Protein AF-A0A2U3LBV8-F1 (afdb_monomer)

pLDDT: mean 84.65, std 18.52, range [32.25, 98.69]

Foldseek 3Di:
DDDPFAADPPPSPDTWDWDFAWDWDDDPRDIDTDGGIWTADPPPGDIDHDPVCVQVVLLVNLQVVCVVVVFQRLVRLVVLCVVVVHDLCRVCVVLVHDSVVNVVRNSRDDDDPVSRLSSCCSRPPVSVLVVLVVVCVVVVHDDDDVPVVVVVVCVVVVPDDPDPCPDPVVVVVVVVVVVCVVPVPDDDD

Mean predicted aligned error: 12.52 Å

Structure (mmCIF, N/CA/C/O backbone):
data_AF-A0A2U3LBV8-F1
#
_entry.id   AF-A0A2U3LBV8-F1
#
loop_
_atom_site.group_PDB
_atom_site.id
_atom_site.type_symbol
_atom_site.label_atom_id
_atom_site.label_alt_id
_atom_site.label_comp_id
_atom_site.label_asym_id
_atom_site.label_entity_id
_atom_site.label_seq_id
_atom_site.pdbx_PDB_ins_code
_atom_site.Cartn_x
_atom_site.Cartn_y
_atom_site.Cartn_z
_atom_site.occupancy
_atom_site.B_iso_or_equiv
_atom_site.auth_seq_id
_atom_site.auth_comp_id
_atom_site.auth_asym_id
_atom_site.auth_atom_id
_atom_site.pdbx_PDB_model_num
ATOM 1 N N . MET A 1 1 ? 33.023 7.126 -15.181 1.00 41.81 1 MET A N 1
ATOM 2 C CA . MET A 1 1 ? 32.189 5.905 -15.086 1.00 41.81 1 MET A CA 1
ATOM 3 C C . MET A 1 1 ? 31.899 5.409 -16.496 1.00 41.81 1 MET A C 1
ATOM 5 O O . MET A 1 1 ? 31.329 6.163 -17.275 1.00 41.81 1 MET A O 1
ATOM 9 N N . LYS A 1 2 ? 32.360 4.210 -16.877 1.00 44.62 2 LYS A N 1
ATOM 10 C CA . LYS A 1 2 ? 32.073 3.648 -18.209 1.00 44.62 2 LYS A CA 1
ATOM 11 C C . LYS A 1 2 ? 30.602 3.226 -18.244 1.00 44.62 2 LYS A C 1
ATOM 13 O O . LYS A 1 2 ? 30.191 2.396 -17.441 1.00 44.62 2 LYS A O 1
ATOM 18 N N . LYS A 1 3 ? 29.810 3.824 -19.139 1.00 57.19 3 LYS A N 1
ATOM 19 C CA . LYS A 1 3 ? 28.439 3.385 -19.431 1.00 57.19 3 LYS A CA 1
ATOM 20 C C . LYS A 1 3 ? 28.550 1.951 -19.956 1.00 57.19 3 LYS A C 1
ATOM 22 O O . LYS A 1 3 ? 29.108 1.761 -21.033 1.00 57.19 3 LYS A O 1
ATOM 27 N N . ASN A 1 4 ? 28.114 0.952 -19.189 1.00 64.06 4 ASN A N 1
ATOM 28 C CA . ASN A 1 4 ? 28.066 -0.422 -19.682 1.00 64.06 4 ASN A CA 1
ATOM 29 C C . ASN A 1 4 ? 26.998 -0.476 -20.769 1.00 64.06 4 ASN A C 1
ATOM 31 O O . ASN A 1 4 ? 25.806 -0.327 -20.508 1.00 64.06 4 ASN A O 1
ATOM 35 N N . VAL A 1 5 ? 27.451 -0.594 -22.010 1.00 74.75 5 VAL A N 1
ATOM 36 C CA . VAL A 1 5 ? 26.578 -0.623 -23.172 1.00 74.75 5 VAL A CA 1
ATOM 37 C C . VAL A 1 5 ? 26.165 -2.077 -23.398 1.00 74.75 5 VAL A C 1
ATOM 39 O O . VAL A 1 5 ? 26.962 -2.884 -23.866 1.00 74.75 5 VAL A O 1
ATOM 42 N N . LEU A 1 6 ? 24.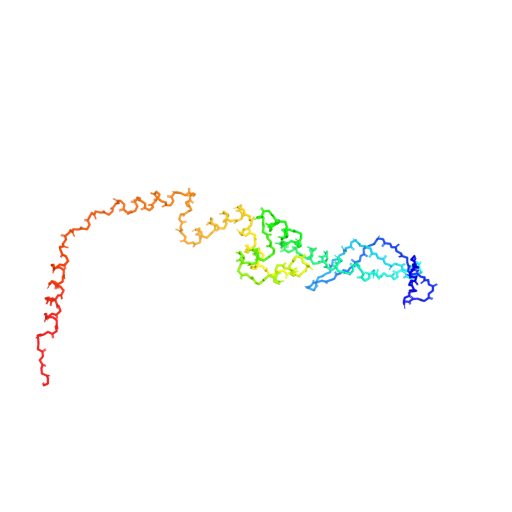933 -2.417 -23.012 1.00 85.38 6 LEU A N 1
ATOM 43 C CA . LEU A 1 6 ? 24.391 -3.772 -23.136 1.00 85.38 6 LEU A CA 1
ATOM 44 C C . LEU A 1 6 ? 23.942 -4.044 -24.574 1.00 85.38 6 LEU A C 1
A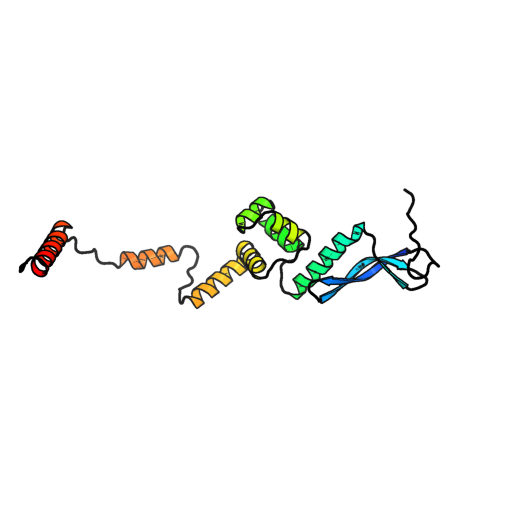TOM 46 O O . LEU A 1 6 ? 23.141 -3.296 -25.141 1.00 85.38 6 LEU A O 1
ATOM 50 N N . LYS A 1 7 ? 24.442 -5.132 -25.155 1.00 92.62 7 LYS A N 1
ATOM 51 C CA . LYS A 1 7 ? 24.009 -5.627 -26.463 1.00 92.62 7 LYS A CA 1
ATOM 52 C C . LYS A 1 7 ? 22.626 -6.278 -26.345 1.00 92.62 7 LYS A C 1
ATOM 54 O O . LYS A 1 7 ? 22.308 -6.861 -25.312 1.00 92.62 7 LYS A O 1
ATOM 59 N N . CYS A 1 8 ? 21.783 -6.147 -27.368 1.00 93.75 8 CYS A N 1
ATOM 60 C CA . CYS A 1 8 ? 20.446 -6.739 -27.347 1.00 93.75 8 CYS A CA 1
ATOM 61 C C . CYS A 1 8 ? 20.514 -8.277 -27.424 1.00 93.75 8 CYS A C 1
ATOM 63 O O . CYS A 1 8 ? 21.020 -8.770 -28.432 1.00 93.75 8 CYS A O 1
ATOM 65 N N . PRO A 1 9 ? 19.951 -9.012 -26.443 1.00 92.94 9 PRO A N 1
ATOM 66 C CA . PRO A 1 9 ? 20.018 -10.476 -26.405 1.00 92.94 9 PRO A CA 1
ATOM 67 C C . PRO A 1 9 ? 19.132 -11.166 -27.455 1.00 92.94 9 PRO A C 1
ATOM 69 O O . PRO A 1 9 ? 19.370 -12.319 -27.776 1.00 92.94 9 PRO A O 1
ATOM 72 N N . GLU A 1 10 ? 18.128 -10.473 -28.004 1.00 94.19 10 GLU A N 1
ATOM 73 C CA . GLU A 1 10 ? 17.195 -11.052 -28.987 1.00 94.19 10 GLU A CA 1
ATOM 74 C C . GLU A 1 10 ? 17.709 -10.995 -30.429 1.00 94.19 10 GLU A C 1
ATOM 76 O O . GLU A 1 10 ? 17.374 -11.839 -31.251 1.00 94.19 10 GLU A O 1
ATOM 81 N N . CYS A 1 11 ? 18.470 -9.953 -30.786 1.00 93.81 11 CYS A N 1
ATOM 82 C CA . CYS A 1 11 ? 18.871 -9.746 -32.182 1.00 93.81 11 CYS A CA 1
ATOM 83 C C . CYS A 1 11 ? 20.369 -9.590 -32.402 1.00 93.81 11 CYS A C 1
ATOM 85 O O . CYS A 1 11 ? 20.788 -9.617 -33.554 1.00 93.81 11 CYS A O 1
ATOM 87 N N . ASP A 1 12 ? 21.165 -9.339 -31.361 1.00 92.06 12 ASP A N 1
ATOM 88 C CA . ASP A 1 12 ? 22.615 -9.139 -31.458 1.00 92.06 12 ASP A CA 1
ATOM 89 C C . ASP A 1 12 ? 23.090 -8.056 -32.455 1.00 92.06 12 ASP A C 1
ATOM 91 O O . ASP A 1 12 ? 24.279 -7.968 -32.774 1.00 92.06 12 ASP A O 1
ATOM 95 N N . ARG A 1 13 ? 22.202 -7.174 -32.935 1.00 90.75 13 ARG A N 1
ATOM 96 C CA . ARG A 1 13 ? 22.530 -6.154 -33.957 1.00 90.75 13 ARG A CA 1
ATOM 97 C C . ARG A 1 13 ? 22.813 -4.766 -33.398 1.00 90.75 13 ARG A C 1
ATOM 99 O O . ARG A 1 13 ? 23.526 -3.974 -34.019 1.00 90.75 13 ARG A O 1
ATOM 106 N N . ARG A 1 14 ? 22.196 -4.421 -32.268 1.00 92.31 14 ARG A N 1
ATOM 107 C CA . ARG A 1 14 ? 22.260 -3.084 -31.664 1.00 92.31 14 ARG A CA 1
ATOM 108 C C . ARG A 1 14 ? 22.368 -3.181 -30.152 1.00 92.31 14 ARG A C 1
ATOM 110 O O . ARG A 1 14 ? 21.946 -4.162 -29.543 1.00 92.31 14 ARG A O 1
ATOM 117 N N . ASN A 1 15 ? 22.893 -2.115 -29.569 1.00 93.50 15 ASN A N 1
ATOM 118 C CA . ASN A 1 15 ? 22.896 -1.926 -28.131 1.00 93.50 15 ASN A CA 1
ATOM 119 C C . ASN A 1 15 ? 21.546 -1.384 -27.665 1.00 93.50 15 ASN A C 1
ATOM 121 O O . ASN A 1 15 ? 20.891 -0.628 -28.389 1.00 93.50 15 ASN A O 1
ATOM 125 N N . LEU A 1 16 ? 21.142 -1.783 -26.464 1.00 93.62 16 LEU A N 1
ATOM 126 C CA . LEU A 1 16 ? 19.933 -1.285 -25.829 1.00 93.62 16 LEU A CA 1
ATOM 127 C C . LEU A 1 16 ? 20.094 0.196 -25.475 1.00 93.62 16 LEU A C 1
ATOM 129 O O . LEU A 1 16 ? 21.163 0.636 -25.047 1.00 93.62 16 LEU A O 1
ATOM 133 N N . GLN A 1 17 ? 19.020 0.959 -25.651 1.00 93.69 17 GLN A N 1
ATOM 134 C CA . GLN A 1 17 ? 18.968 2.380 -25.331 1.00 93.69 17 GLN A CA 1
ATOM 135 C C . GLN A 1 17 ? 18.025 2.610 -24.155 1.00 93.69 17 GLN A C 1
ATOM 137 O O . GLN A 1 17 ? 16.950 2.015 -24.091 1.00 93.69 17 GLN A O 1
ATOM 142 N N . ALA A 1 18 ? 18.433 3.475 -23.227 1.00 93.31 18 ALA A N 1
ATOM 143 C CA . ALA A 1 18 ? 17.570 3.897 -22.134 1.00 93.31 18 ALA A CA 1
ATOM 144 C C . ALA A 1 18 ? 16.354 4.648 -22.694 1.00 93.31 18 ALA A C 1
ATOM 146 O O . ALA A 1 18 ? 16.498 5.539 -23.531 1.00 93.31 18 ALA A O 1
ATOM 147 N N . SER A 1 19 ? 15.167 4.278 -22.233 1.00 92.88 19 SER A N 1
ATOM 148 C CA . SER A 1 19 ? 13.898 4.886 -22.618 1.00 92.88 19 SER A CA 1
ATOM 149 C C . SER A 1 19 ? 12.909 4.767 -21.462 1.00 92.88 19 SER A C 1
ATOM 151 O O . SER A 1 19 ? 13.036 3.868 -20.640 1.00 92.88 19 SER A O 1
ATOM 153 N N . VAL A 1 20 ? 11.909 5.643 -21.403 1.00 93.38 20 VAL A N 1
ATOM 154 C CA . VAL A 1 20 ? 10.771 5.492 -20.487 1.00 93.38 20 VAL A CA 1
ATOM 155 C C . VAL A 1 20 ? 9.599 4.969 -21.304 1.00 93.38 20 VAL A C 1
ATOM 157 O O . VAL A 1 20 ? 9.087 5.671 -22.176 1.00 93.38 20 VAL A O 1
ATOM 160 N N . THR A 1 21 ? 9.168 3.741 -21.036 1.00 93.94 21 THR A N 1
ATOM 161 C CA . THR A 1 21 ? 8.088 3.086 -21.786 1.00 93.94 21 THR A CA 1
ATOM 162 C C . THR A 1 21 ? 7.199 2.273 -20.854 1.00 93.94 21 THR A C 1
ATOM 164 O O . THR A 1 21 ? 7.483 2.126 -19.665 1.00 93.94 21 THR A O 1
ATOM 167 N N . GLU A 1 22 ? 6.096 1.772 -21.393 1.00 94.62 22 GLU A N 1
ATOM 168 C CA . GLU A 1 22 ? 5.249 0.813 -20.700 1.00 94.62 22 GLU A CA 1
ATOM 169 C C . GLU A 1 22 ? 5.912 -0.562 -20.671 1.00 94.62 22 GLU A C 1
ATOM 171 O O . GLU A 1 22 ? 6.280 -1.121 -21.715 1.00 94.62 22 GLU A O 1
ATOM 176 N N . LEU A 1 23 ? 6.054 -1.082 -19.455 1.00 94.56 23 LEU A N 1
ATOM 177 C CA . LEU A 1 23 ? 6.463 -2.443 -19.161 1.00 94.56 23 LEU A CA 1
ATOM 178 C C . LEU A 1 23 ? 5.322 -3.144 -18.427 1.00 94.56 23 LEU A C 1
ATOM 180 O O . LEU A 1 23 ? 4.708 -2.580 -17.520 1.00 94.56 23 LEU A O 1
ATOM 184 N N . THR A 1 24 ? 5.055 -4.385 -18.813 1.00 95.56 24 THR A N 1
ATOM 185 C CA . THR A 1 24 ? 4.026 -5.204 -18.177 1.00 95.56 24 THR A CA 1
ATOM 186 C C . THR A 1 24 ? 4.650 -6.026 -17.061 1.00 95.56 24 THR A C 1
ATOM 188 O O . THR A 1 24 ? 5.549 -6.828 -17.304 1.00 95.56 24 THR A O 1
ATOM 191 N N . GLY A 1 25 ? 4.177 -5.823 -15.836 1.00 95.12 25 GLY A N 1
ATOM 192 C CA . GLY A 1 25 ? 4.489 -6.680 -14.697 1.00 95.12 25 GLY A CA 1
ATOM 193 C C . GLY A 1 25 ? 3.265 -7.492 -14.307 1.00 95.12 25 GLY A C 1
ATOM 194 O O . GLY A 1 25 ? 2.143 -7.079 -14.587 1.00 95.12 25 GLY A O 1
ATOM 195 N N . SER A 1 26 ? 3.470 -8.638 -13.662 1.00 95.88 26 SER A N 1
ATOM 196 C CA . SER A 1 26 ? 2.367 -9.441 -13.138 1.00 95.88 26 SER A CA 1
ATOM 197 C C . SER A 1 26 ? 2.551 -9.764 -11.663 1.00 95.88 26 SER A C 1
ATOM 199 O O . SER A 1 26 ? 3.669 -9.910 -11.170 1.00 95.88 26 SER A O 1
ATOM 201 N N . THR A 1 27 ? 1.437 -9.843 -10.945 1.00 96.19 27 THR A N 1
ATOM 202 C CA . THR A 1 27 ? 1.371 -10.261 -9.545 1.00 96.19 27 THR A CA 1
ATOM 203 C C . THR A 1 27 ? 0.018 -10.912 -9.299 1.00 96.19 27 THR A C 1
ATOM 205 O O . THR A 1 27 ? -0.980 -10.489 -9.874 1.00 96.19 27 THR A O 1
ATOM 208 N N . HIS A 1 28 ? -0.022 -11.971 -8.487 1.00 95.12 28 HIS A N 1
ATOM 209 C CA . HIS A 1 28 ? -1.265 -12.680 -8.145 1.00 95.12 28 HIS A CA 1
ATOM 210 C C . HIS A 1 28 ? -2.114 -13.107 -9.366 1.00 95.12 28 HIS A C 1
ATOM 212 O O . HIS A 1 28 ? -3.336 -13.146 -9.299 1.00 95.12 28 HIS A O 1
ATOM 218 N N . GLY A 1 29 ? -1.465 -13.446 -10.488 1.00 96.19 29 GLY A N 1
ATOM 219 C CA . GLY A 1 29 ? -2.139 -13.880 -11.720 1.00 96.19 29 GLY A CA 1
ATOM 220 C C . GLY A 1 29 ? -2.695 -12.747 -12.591 1.00 96.19 29 GLY A C 1
ATOM 221 O O . GLY A 1 29 ? -3.287 -13.023 -13.630 1.00 96.19 29 GLY A O 1
ATOM 222 N N . GLU A 1 30 ? -2.479 -11.488 -12.212 1.00 97.19 30 GLU A N 1
ATOM 223 C CA . GLU A 1 30 ? -2.945 -10.315 -12.949 1.00 97.19 30 GLU A CA 1
ATOM 224 C C . GLU A 1 30 ? -1.777 -9.493 -13.493 1.00 97.19 30 GLU A C 1
ATOM 226 O O . GLU A 1 30 ? -0.724 -9.398 -12.859 1.00 97.19 30 GLU A O 1
ATOM 231 N N . SER A 1 31 ? -1.973 -8.880 -14.661 1.00 97.38 31 SER A N 1
ATOM 232 C CA . SER A 1 31 ? -0.963 -8.077 -15.356 1.00 97.38 31 SER A CA 1
ATOM 233 C C . SER A 1 31 ? -1.304 -6.591 -15.315 1.00 97.38 31 SER A C 1
ATOM 235 O O . SER A 1 31 ? -2.443 -6.202 -15.565 1.00 97.38 31 SER A O 1
ATOM 237 N N . PHE A 1 32 ? -0.294 -5.759 -15.072 1.00 97.44 32 PHE A N 1
ATOM 238 C CA . PHE A 1 32 ? -0.403 -4.306 -14.968 1.00 97.44 32 PHE A CA 1
ATOM 239 C C . PHE A 1 32 ? 0.629 -3.637 -15.879 1.00 97.44 32 PHE A C 1
ATOM 241 O O . PHE A 1 32 ? 1.804 -4.015 -15.879 1.00 97.44 32 PHE A O 1
ATOM 248 N N . SER A 1 33 ? 0.193 -2.642 -16.660 1.00 96.38 33 SER A N 1
ATOM 249 C CA . SER A 1 33 ? 1.085 -1.829 -17.495 1.00 96.38 33 SER A CA 1
ATOM 250 C C . SER A 1 33 ? 1.592 -0.636 -16.691 1.00 96.38 33 SER A C 1
ATOM 252 O O . SER A 1 33 ? 0.811 0.228 -16.297 1.00 96.38 33 SER A O 1
ATOM 254 N N . ILE A 1 34 ? 2.898 -0.595 -16.426 1.00 96.38 34 ILE A N 1
ATOM 255 C CA . ILE A 1 34 ? 3.532 0.455 -15.631 1.00 96.38 34 ILE A CA 1
ATOM 256 C C . ILE A 1 34 ? 4.550 1.188 -16.497 1.00 96.38 34 ILE A C 1
ATOM 258 O O . ILE A 1 34 ? 5.481 0.598 -17.051 1.00 96.38 34 ILE A O 1
ATOM 262 N N . ARG A 1 35 ? 4.405 2.512 -16.576 1.00 95.19 35 ARG A N 1
ATOM 263 C CA . ARG A 1 35 ? 5.394 3.382 -17.213 1.00 95.19 35 ARG A CA 1
ATOM 264 C C . ARG A 1 35 ? 6.643 3.474 -16.335 1.00 95.19 35 ARG A C 1
ATOM 266 O O . ARG A 1 35 ? 6.577 4.024 -15.231 1.00 95.19 35 ARG A O 1
ATOM 273 N N . SER A 1 36 ? 7.765 2.945 -16.816 1.00 94.12 36 SER A N 1
ATOM 274 C CA . SER A 1 36 ? 9.016 2.845 -16.058 1.00 94.12 36 SER A CA 1
ATOM 275 C C . SER A 1 36 ? 10.252 3.004 -16.948 1.00 94.12 36 SER A C 1
ATOM 277 O O . SER A 1 36 ? 10.159 3.002 -18.180 1.00 94.12 36 SER A O 1
ATOM 279 N N . ASP A 1 37 ? 11.406 3.161 -16.302 1.00 92.75 37 ASP A N 1
ATOM 280 C CA . ASP A 1 37 ? 12.714 3.147 -16.945 1.00 92.75 37 ASP A CA 1
ATOM 281 C C . ASP A 1 37 ? 12.964 1.766 -17.563 1.00 92.75 37 ASP A C 1
ATOM 283 O O . ASP A 1 37 ? 12.944 0.735 -16.889 1.00 92.75 37 ASP A O 1
ATOM 287 N N . ALA A 1 38 ? 13.236 1.759 -18.859 1.00 93.56 38 ALA A N 1
ATOM 288 C CA . ALA A 1 38 ? 13.442 0.571 -19.659 1.00 93.56 38 ALA A CA 1
ATOM 289 C C . ALA A 1 38 ? 14.693 0.696 -20.532 1.00 93.56 38 ALA A C 1
ATOM 291 O O . ALA A 1 38 ? 15.238 1.772 -20.787 1.00 93.56 38 ALA A O 1
ATOM 292 N N . LEU A 1 39 ? 15.126 -0.450 -21.029 1.00 93.94 39 LEU A N 1
ATOM 293 C CA . LEU A 1 39 ? 16.153 -0.617 -22.035 1.00 93.94 39 LEU A CA 1
ATOM 294 C C . LEU A 1 39 ? 15.481 -1.193 -23.279 1.00 93.94 39 LEU A C 1
ATOM 296 O O . LEU A 1 39 ? 14.970 -2.312 -23.251 1.00 93.94 39 LEU A O 1
ATOM 300 N N . VAL A 1 40 ? 15.467 -0.418 -24.361 1.00 94.88 40 VAL A N 1
ATOM 301 C CA . VAL A 1 40 ? 14.756 -0.762 -25.596 1.00 94.88 40 VAL A CA 1
ATOM 302 C C . VAL A 1 40 ? 15.750 -0.942 -26.735 1.00 94.88 40 VAL A C 1
ATOM 304 O O . VAL A 1 40 ? 16.645 -0.118 -26.938 1.00 94.88 40 VAL A O 1
ATOM 307 N N . CYS A 1 41 ? 15.615 -2.031 -27.490 1.00 95.00 41 CYS A N 1
ATOM 308 C CA . CYS A 1 41 ? 16.391 -2.236 -28.704 1.00 95.00 41 CYS A CA 1
ATOM 309 C C . CYS A 1 41 ? 15.791 -1.420 -29.862 1.00 95.00 41 CYS A C 1
ATOM 311 O O . CYS A 1 41 ? 14.656 -1.695 -30.256 1.00 95.00 41 CYS A O 1
ATOM 313 N N . PRO A 1 42 ? 16.548 -0.506 -30.497 1.00 94.56 42 PRO A N 1
ATOM 314 C CA . PRO A 1 42 ? 16.046 0.268 -31.635 1.00 94.56 42 PRO A CA 1
ATOM 315 C C . PRO A 1 42 ? 15.891 -0.557 -32.926 1.00 94.56 42 PRO A C 1
ATOM 317 O O . PRO A 1 42 ? 15.366 -0.045 -33.905 1.00 94.56 42 PRO A O 1
ATOM 320 N N . ASN A 1 43 ? 16.379 -1.806 -32.965 1.00 94.69 43 ASN A N 1
ATOM 321 C CA . ASN A 1 43 ? 16.306 -2.667 -34.151 1.00 94.69 43 ASN A CA 1
ATOM 322 C C . ASN A 1 43 ? 15.124 -3.648 -34.117 1.00 94.69 43 ASN A C 1
ATOM 324 O O . ASN A 1 43 ? 14.406 -3.748 -35.101 1.00 94.69 43 ASN A O 1
ATOM 328 N N . CYS A 1 44 ? 14.938 -4.396 -33.024 1.00 94.25 44 CYS A N 1
ATOM 329 C CA . CYS A 1 44 ? 13.878 -5.412 -32.927 1.00 94.25 44 CYS A CA 1
ATOM 330 C C . CYS A 1 44 ? 12.749 -5.054 -31.950 1.00 94.25 44 CYS A C 1
ATOM 332 O O . CYS A 1 44 ? 11.796 -5.812 -31.832 1.00 94.25 44 CYS A O 1
ATOM 334 N N . GLY A 1 45 ? 12.853 -3.937 -31.220 1.00 92.00 45 GLY A N 1
ATOM 335 C CA . GLY A 1 45 ? 11.827 -3.514 -30.264 1.00 92.00 45 GLY A CA 1
ATOM 336 C C . GLY A 1 45 ? 11.822 -4.267 -28.931 1.00 92.00 45 GLY A C 1
ATOM 337 O O . GLY A 1 45 ? 10.964 -3.981 -28.101 1.00 92.00 45 GLY A O 1
ATOM 338 N N . PHE A 1 46 ? 12.773 -5.181 -28.692 1.00 93.38 46 PHE A N 1
ATOM 339 C CA . PHE A 1 46 ? 12.928 -5.849 -27.395 1.00 93.38 46 PHE A CA 1
ATOM 340 C C . PHE A 1 46 ? 12.997 -4.830 -26.255 1.00 93.38 46 PHE A C 1
ATOM 342 O O . PHE A 1 46 ? 13.761 -3.863 -26.338 1.00 93.38 46 PHE A O 1
ATOM 349 N N . LYS A 1 47 ? 12.223 -5.074 -25.195 1.00 93.31 47 LYS A N 1
ATOM 350 C CA . LYS A 1 47 ? 12.168 -4.244 -23.993 1.00 93.31 47 LYS A CA 1
ATOM 351 C C . LYS A 1 47 ? 12.609 -5.067 -22.794 1.00 93.31 47 LYS A C 1
ATOM 353 O O . LYS A 1 47 ? 12.112 -6.163 -22.566 1.00 93.31 47 LYS A O 1
ATOM 358 N N . THR A 1 48 ? 13.501 -4.501 -22.005 1.00 91.44 48 THR A N 1
ATOM 359 C CA . THR A 1 48 ? 13.855 -5.000 -20.676 1.00 91.44 48 THR A CA 1
ATOM 360 C C . THR A 1 48 ? 14.023 -3.811 -19.738 1.00 91.44 48 THR A C 1
ATOM 362 O O . THR A 1 48 ? 13.756 -2.676 -20.134 1.00 91.44 48 THR A O 1
ATOM 365 N N . MET A 1 49 ? 14.458 -4.030 -18.505 1.00 92.31 49 MET A N 1
ATOM 366 C CA . MET A 1 49 ? 14.697 -2.960 -17.547 1.00 92.31 49 MET A CA 1
ATOM 367 C C . MET A 1 49 ? 16.039 -3.114 -16.828 1.00 92.31 49 MET A C 1
ATOM 369 O O . MET A 1 49 ? 16.531 -4.236 -16.695 1.00 92.31 49 MET A O 1
ATOM 373 N N . PRO A 1 50 ? 16.642 -2.011 -16.350 1.00 89.75 50 PRO A N 1
ATOM 374 C CA . PRO A 1 50 ? 17.820 -2.083 -15.492 1.00 89.75 50 PRO A CA 1
ATOM 375 C C . PRO A 1 50 ? 17.514 -2.819 -14.180 1.00 89.75 50 PRO A C 1
ATOM 377 O O . PRO A 1 50 ? 16.447 -2.624 -13.591 1.00 89.75 50 PRO A O 1
ATOM 380 N N . VAL A 1 51 ? 18.463 -3.623 -13.692 1.00 88.81 51 VAL A N 1
ATOM 381 C CA . VAL A 1 51 ? 18.304 -4.417 -12.457 1.00 88.81 51 VAL A CA 1
ATOM 382 C C . VAL A 1 51 ? 18.048 -3.513 -11.251 1.00 88.81 51 VAL A C 1
ATOM 384 O O . VAL A 1 51 ? 17.231 -3.826 -10.389 1.00 88.81 51 VAL A O 1
ATOM 387 N N . GLU A 1 52 ? 18.671 -2.337 -11.233 1.00 90.75 52 GLU A N 1
ATOM 388 C CA . GLU A 1 52 ? 18.537 -1.332 -10.178 1.00 90.75 52 GLU A CA 1
ATOM 389 C C . GLU A 1 52 ? 17.104 -0.789 -10.065 1.00 90.75 52 GLU A C 1
ATOM 391 O O . GLU A 1 52 ? 16.704 -0.302 -9.009 1.00 90.75 52 GLU A O 1
ATOM 396 N N . ARG A 1 53 ? 16.316 -0.888 -11.143 1.00 92.50 53 ARG A N 1
ATOM 397 C CA . ARG A 1 53 ? 14.921 -0.434 -11.211 1.00 92.50 53 ARG A CA 1
ATOM 398 C C . ARG A 1 53 ? 13.909 -1.543 -10.940 1.00 92.50 53 ARG A C 1
ATOM 400 O O . ARG A 1 53 ? 12.742 -1.239 -10.704 1.00 92.50 53 ARG A O 1
ATOM 407 N N . MET A 1 54 ? 14.325 -2.813 -10.930 1.00 92.50 54 MET A N 1
ATOM 408 C CA . MET A 1 54 ? 13.413 -3.955 -10.774 1.00 92.50 54 MET A CA 1
ATOM 409 C C . MET A 1 54 ? 12.621 -3.909 -9.464 1.00 92.50 54 MET A C 1
ATOM 411 O O . MET A 1 54 ? 11.429 -4.199 -9.469 1.00 92.50 54 MET A O 1
ATOM 415 N N . GLY A 1 55 ? 13.255 -3.514 -8.353 1.00 93.94 55 GLY A N 1
ATOM 416 C CA . GLY A 1 55 ? 12.576 -3.409 -7.056 1.00 93.94 55 GLY A CA 1
ATOM 417 C C . GLY A 1 55 ? 11.481 -2.339 -7.042 1.00 93.94 55 GLY A C 1
ATOM 418 O O . GLY A 1 55 ? 10.368 -2.597 -6.591 1.00 93.94 55 GLY A O 1
ATOM 419 N N . GLU A 1 56 ? 11.772 -1.159 -7.595 1.00 94.75 56 GLU A N 1
ATOM 420 C CA . GLU A 1 56 ? 10.804 -0.063 -7.731 1.00 94.75 56 GLU A CA 1
ATOM 421 C C . GLU A 1 56 ? 9.630 -0.467 -8.634 1.00 94.75 56 GLU A C 1
ATOM 423 O O . GLU A 1 56 ? 8.469 -0.227 -8.309 1.00 94.75 56 GLU A O 1
ATOM 428 N N . PHE A 1 57 ? 9.919 -1.133 -9.752 1.00 95.94 57 PHE A N 1
ATOM 429 C CA . PHE A 1 57 ? 8.892 -1.634 -10.657 1.00 95.94 57 PHE A CA 1
ATOM 430 C C . PHE A 1 57 ? 8.008 -2.697 -10.004 1.00 95.94 57 PHE A C 1
ATOM 432 O O . PHE A 1 57 ? 6.788 -2.595 -10.090 1.00 95.94 57 PHE A O 1
ATOM 439 N N . ALA A 1 58 ? 8.595 -3.668 -9.299 1.00 96.19 58 ALA A N 1
ATOM 440 C CA . ALA A 1 58 ? 7.841 -4.689 -8.575 1.00 96.19 58 ALA A CA 1
ATOM 441 C C . ALA A 1 58 ? 6.916 -4.071 -7.513 1.00 96.19 58 ALA A C 1
ATOM 443 O O . ALA A 1 58 ? 5.758 -4.474 -7.405 1.00 96.19 58 ALA A O 1
ATOM 444 N N . LEU A 1 59 ? 7.393 -3.053 -6.786 1.00 97.44 59 LEU A N 1
ATOM 445 C CA . LEU A 1 59 ? 6.572 -2.299 -5.839 1.00 97.44 59 LEU A CA 1
ATOM 446 C C . LEU A 1 59 ? 5.395 -1.615 -6.544 1.00 97.44 59 LEU A C 1
ATOM 448 O O . LEU A 1 59 ? 4.262 -1.760 -6.097 1.00 97.44 59 LEU A O 1
ATOM 452 N N . ARG A 1 60 ? 5.624 -0.935 -7.675 1.00 97.62 60 ARG A N 1
ATOM 453 C CA . ARG A 1 60 ? 4.554 -0.259 -8.434 1.00 97.62 60 ARG A CA 1
ATOM 454 C C . ARG A 1 60 ? 3.534 -1.230 -9.030 1.00 97.62 60 ARG A C 1
ATOM 456 O O . ARG A 1 60 ? 2.353 -0.910 -9.072 1.00 97.62 60 ARG A O 1
ATOM 463 N N . VAL A 1 61 ? 3.967 -2.414 -9.463 1.00 98.06 61 VAL A N 1
ATOM 464 C CA . VAL A 1 61 ? 3.064 -3.487 -9.916 1.00 98.06 61 VAL A CA 1
ATOM 465 C C . VAL A 1 61 ? 2.210 -3.996 -8.752 1.00 98.06 61 VAL A C 1
ATOM 467 O O . VAL A 1 61 ? 1.006 -4.182 -8.910 1.00 98.06 61 VAL A O 1
ATOM 470 N N . ALA A 1 62 ? 2.806 -4.185 -7.571 1.00 98.19 62 ALA A N 1
ATOM 471 C CA . ALA A 1 62 ? 2.070 -4.575 -6.372 1.00 98.19 62 ALA A CA 1
ATOM 472 C C . ALA A 1 62 ? 1.079 -3.494 -5.915 1.00 98.19 62 ALA A C 1
ATOM 474 O O . ALA A 1 62 ? -0.041 -3.821 -5.533 1.00 98.19 62 ALA A O 1
ATOM 475 N N . ASP A 1 63 ? 1.455 -2.218 -5.985 1.00 98.44 63 ASP A N 1
ATOM 476 C CA . ASP A 1 63 ? 0.563 -1.108 -5.647 1.00 98.44 63 ASP A CA 1
ATOM 477 C C . ASP A 1 63 ? -0.585 -0.958 -6.649 1.00 98.44 63 ASP A C 1
ATOM 479 O O . ASP A 1 63 ? -1.720 -0.790 -6.217 1.00 98.44 63 ASP A O 1
ATOM 483 N N . ALA A 1 64 ? -0.350 -1.156 -7.949 1.00 98.25 64 ALA A N 1
ATOM 484 C CA . ALA A 1 64 ? -1.426 -1.183 -8.944 1.00 98.25 64 ALA A CA 1
ATOM 485 C C . ALA A 1 64 ? -2.441 -2.312 -8.679 1.00 98.25 64 ALA A C 1
ATOM 487 O O . ALA A 1 64 ? -3.649 -2.120 -8.827 1.00 98.25 64 ALA A O 1
ATOM 488 N N . TYR A 1 65 ? -1.969 -3.482 -8.230 1.00 98.50 65 TYR A N 1
ATOM 489 C CA . TYR A 1 65 ? -2.859 -4.544 -7.758 1.00 98.50 65 TYR A CA 1
ATOM 490 C C . TYR A 1 65 ? -3.655 -4.104 -6.527 1.00 98.50 65 TYR A C 1
ATOM 492 O O . TYR A 1 65 ? -4.865 -4.303 -6.470 1.00 98.50 65 TYR A O 1
ATOM 500 N N . ARG A 1 66 ? -3.002 -3.489 -5.538 1.00 98.44 66 ARG A N 1
ATOM 501 C CA . ARG A 1 66 ? -3.675 -3.043 -4.313 1.00 98.44 66 ARG A CA 1
ATOM 502 C C . ARG A 1 66 ? -4.747 -1.998 -4.588 1.00 98.44 66 ARG A C 1
ATOM 504 O O . ARG A 1 66 ? -5.849 -2.153 -4.079 1.00 98.44 66 ARG A O 1
ATOM 511 N N . GLU A 1 67 ? -4.457 -1.014 -5.433 1.00 98.12 67 GLU A N 1
ATOM 512 C CA . GLU A 1 67 ? -5.423 0.002 -5.862 1.00 98.12 67 GLU A CA 1
ATOM 513 C C . GLU A 1 67 ? -6.644 -0.636 -6.527 1.00 98.12 67 GLU A C 1
ATOM 515 O O . GLU A 1 67 ? -7.775 -0.309 -6.182 1.00 98.12 67 GLU A O 1
ATOM 520 N N . LYS A 1 68 ? -6.429 -1.605 -7.425 1.00 98.19 68 LYS A N 1
ATOM 521 C CA . LYS A 1 68 ? -7.520 -2.335 -8.084 1.00 98.19 68 LYS A CA 1
ATOM 522 C C . LYS A 1 68 ? -8.392 -3.136 -7.106 1.00 98.19 68 LYS A C 1
ATOM 524 O O . LYS A 1 68 ? -9.558 -3.382 -7.400 1.00 98.19 68 LYS A O 1
ATOM 529 N N . HIS A 1 69 ? -7.830 -3.580 -5.982 1.00 97.88 69 HIS A N 1
ATOM 530 C CA . HIS A 1 69 ? -8.488 -4.461 -5.007 1.00 97.88 69 HIS A CA 1
ATOM 531 C C . HIS A 1 69 ? -8.896 -3.757 -3.703 1.00 97.88 69 HIS A C 1
ATOM 533 O O . HIS A 1 69 ? -9.211 -4.443 -2.725 1.00 97.88 69 HIS A O 1
ATOM 539 N N . ASP A 1 70 ? -8.895 -2.421 -3.685 1.00 97.69 70 ASP A N 1
ATOM 540 C CA . ASP A 1 70 ? -9.224 -1.579 -2.524 1.00 97.69 70 ASP A CA 1
ATOM 541 C C . ASP A 1 70 ? -8.365 -1.886 -1.280 1.00 97.69 70 ASP A C 1
ATOM 543 O O . ASP A 1 70 ? -8.817 -1.882 -0.129 1.00 97.69 70 ASP A O 1
ATOM 547 N N . LEU A 1 71 ? -7.088 -2.185 -1.513 1.00 98.56 71 LEU A N 1
ATOM 548 C CA . LEU A 1 71 ? -6.085 -2.405 -0.480 1.00 98.56 71 LEU A CA 1
ATOM 549 C C . LEU A 1 71 ? -5.190 -1.172 -0.333 1.00 98.56 71 LEU A C 1
ATOM 551 O O . LEU A 1 71 ? -4.877 -0.485 -1.302 1.00 98.56 71 LEU A O 1
ATOM 555 N N . LEU A 1 72 ? -4.711 -0.932 0.886 1.00 98.62 72 LEU A N 1
ATOM 556 C CA . LEU A 1 72 ? -3.747 0.124 1.171 1.00 98.62 72 LEU A CA 1
ATOM 557 C C . LEU A 1 72 ? -2.437 -0.129 0.425 1.00 98.62 72 LEU A C 1
ATOM 559 O O . LEU A 1 72 ? -1.812 -1.170 0.642 1.00 98.62 72 LEU A O 1
ATOM 563 N N . THR A 1 73 ? -1.993 0.822 -0.393 1.00 98.69 73 THR A N 1
ATOM 564 C CA . THR A 1 73 ? -0.691 0.777 -1.073 1.00 98.69 73 THR A CA 1
ATOM 565 C C . THR A 1 73 ? 0.469 0.804 -0.079 1.00 98.69 73 THR A C 1
ATOM 567 O O . THR A 1 73 ? 0.323 1.225 1.072 1.00 98.69 73 THR A O 1
ATOM 570 N N . SER A 1 74 ? 1.662 0.397 -0.519 1.00 98.44 74 SER A N 1
ATOM 571 C CA . SER A 1 74 ? 2.881 0.482 0.295 1.00 98.44 74 SER A CA 1
ATOM 572 C C . SER A 1 74 ? 3.119 1.902 0.828 1.00 98.44 74 SER A C 1
ATOM 574 O O . SER A 1 74 ? 3.513 2.069 1.986 1.00 98.44 74 SER A O 1
ATOM 576 N N . GLY A 1 75 ? 2.824 2.921 0.013 1.00 98.44 75 GLY A N 1
ATOM 577 C CA . GLY A 1 75 ? 2.871 4.329 0.411 1.00 98.44 75 GLY A CA 1
ATOM 578 C C . GLY A 1 75 ? 1.843 4.685 1.486 1.00 98.44 75 GLY A C 1
ATOM 579 O O . GLY A 1 75 ? 2.219 5.235 2.517 1.00 98.44 75 GLY A O 1
ATOM 580 N N . GLN A 1 76 ? 0.578 4.304 1.296 1.00 98.69 76 GLN A N 1
ATOM 581 C CA . GLN A 1 76 ? -0.500 4.586 2.253 1.00 98.69 76 GLN A CA 1
ATOM 582 C C . GLN A 1 76 ? -0.286 3.899 3.608 1.00 98.69 76 GLN A C 1
ATOM 584 O O . GLN A 1 76 ? -0.580 4.479 4.650 1.00 98.69 76 GLN A O 1
ATOM 589 N N . ILE A 1 77 ? 0.248 2.672 3.623 1.00 98.62 77 ILE A N 1
ATOM 590 C CA . ILE A 1 77 ? 0.603 1.973 4.870 1.00 98.62 77 ILE A CA 1
ATOM 591 C C . ILE A 1 77 ? 1.666 2.767 5.637 1.00 98.62 77 ILE A C 1
ATOM 593 O O . ILE A 1 77 ? 1.541 2.978 6.846 1.00 98.62 77 ILE A O 1
ATOM 597 N N . ARG A 1 78 ? 2.705 3.230 4.931 1.00 98.56 78 ARG A N 1
ATOM 598 C CA . ARG A 1 78 ? 3.772 4.039 5.522 1.00 98.56 78 ARG A CA 1
ATOM 599 C C . ARG A 1 78 ? 3.245 5.376 6.040 1.00 98.56 78 ARG A C 1
ATOM 601 O O . ARG A 1 78 ? 3.620 5.764 7.140 1.00 98.56 78 ARG A O 1
ATOM 608 N N . GLU A 1 79 ? 2.414 6.064 5.265 1.00 98.62 79 GLU A N 1
ATOM 609 C CA . GLU A 1 79 ? 1.806 7.348 5.630 1.00 98.62 79 GLU A CA 1
ATOM 610 C C . GLU A 1 79 ? 0.984 7.223 6.913 1.00 98.62 79 GLU A C 1
ATOM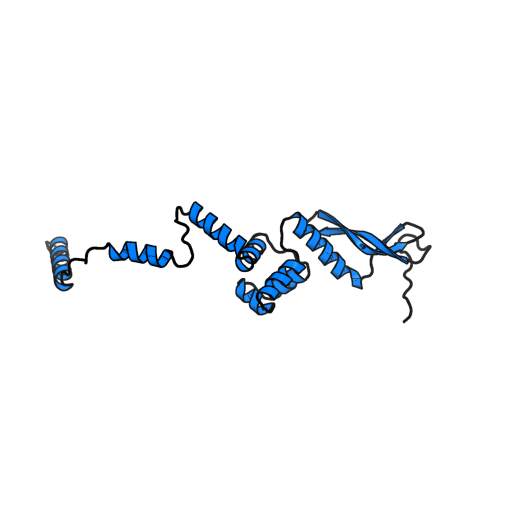 612 O O . GLU A 1 79 ? 1.337 7.834 7.915 1.00 98.62 79 GLU A O 1
ATOM 617 N N . ARG A 1 80 ? 0.021 6.295 6.953 1.00 98.38 80 ARG A N 1
ATOM 618 C CA . ARG A 1 80 ? -0.811 6.026 8.139 1.00 98.38 80 ARG A CA 1
ATOM 619 C C . ARG A 1 80 ? 0.009 5.736 9.395 1.00 98.38 80 ARG A C 1
ATOM 621 O O . ARG A 1 80 ? -0.342 6.156 10.496 1.00 98.38 80 ARG A O 1
ATOM 628 N N . ARG A 1 81 ? 1.120 5.009 9.252 1.00 98.38 81 ARG A N 1
ATOM 629 C CA . ARG A 1 81 ? 2.047 4.758 10.361 1.00 98.38 81 ARG A CA 1
ATOM 630 C C . ARG A 1 81 ? 2.748 6.038 10.826 1.00 98.38 81 ARG A C 1
ATOM 632 O O . ARG A 1 81 ? 2.936 6.226 12.030 1.00 98.38 81 ARG A O 1
ATOM 639 N N . LEU A 1 82 ? 3.199 6.867 9.887 1.00 98.38 82 LEU A N 1
ATOM 640 C CA . LEU A 1 82 ? 3.888 8.123 10.180 1.00 98.38 82 LEU A CA 1
ATOM 641 C C . LEU A 1 82 ? 2.945 9.169 10.782 1.00 98.38 82 LEU A C 1
ATOM 643 O O . LEU A 1 82 ? 3.375 9.877 11.688 1.00 98.38 82 LEU A O 1
ATOM 647 N N . ASP A 1 83 ? 1.675 9.196 10.378 1.00 98.12 83 ASP A N 1
ATOM 648 C CA . ASP A 1 83 ? 0.641 10.067 10.956 1.00 98.12 83 ASP A CA 1
ATOM 649 C C . ASP A 1 83 ? 0.415 9.784 12.446 1.00 98.12 83 ASP A C 1
ATOM 651 O O . ASP A 1 83 ? 0.166 10.691 13.239 1.00 98.12 83 ASP A O 1
ATOM 655 N N . LEU A 1 84 ? 0.579 8.523 12.857 1.00 97.56 84 LEU A N 1
ATOM 656 C CA . LEU A 1 84 ? 0.558 8.112 14.262 1.00 97.56 84 LEU A CA 1
ATOM 657 C C . LEU A 1 84 ? 1.896 8.334 14.993 1.00 97.56 84 LEU A C 1
ATOM 659 O O . LEU A 1 84 ? 2.020 7.978 16.165 1.00 97.56 84 LEU A O 1
ATOM 663 N N . GLY A 1 85 ? 2.922 8.865 14.321 1.00 98.12 85 GLY A N 1
ATOM 664 C CA . GLY A 1 85 ? 4.253 9.082 14.895 1.00 98.12 85 GLY A CA 1
ATOM 665 C C . GLY A 1 85 ? 5.001 7.789 15.243 1.00 98.12 85 GLY A C 1
ATOM 666 O O . GLY A 1 85 ? 5.868 7.794 16.117 1.00 98.12 85 GLY A O 1
ATOM 667 N N . MET A 1 86 ? 4.667 6.666 14.597 1.00 98.44 86 MET A N 1
ATOM 668 C CA . MET A 1 86 ? 5.194 5.348 14.959 1.00 98.44 86 MET A CA 1
ATOM 669 C C . MET A 1 86 ? 6.363 4.898 14.069 1.00 98.44 86 MET A C 1
ATOM 671 O O . MET A 1 86 ? 6.340 4.977 12.837 1.00 98.44 86 MET A O 1
ATOM 675 N N . SER A 1 87 ? 7.378 4.302 14.693 1.00 98.38 87 SER A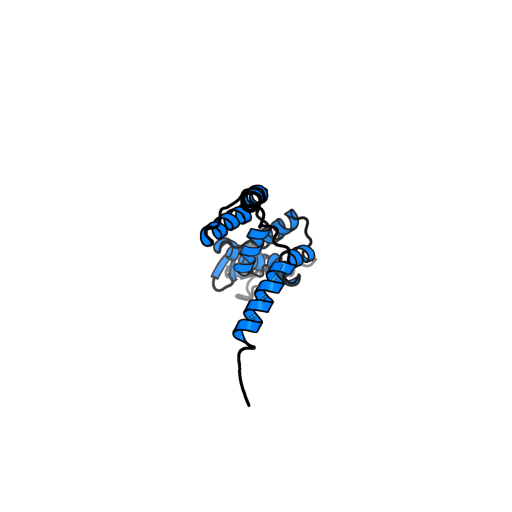 N 1
ATOM 676 C CA . SER A 1 87 ? 8.354 3.445 14.007 1.00 98.38 87 SER A CA 1
ATOM 677 C C . SER A 1 87 ? 7.705 2.152 13.492 1.00 98.38 87 SER A C 1
ATOM 679 O O . SER A 1 87 ? 6.625 1.760 13.939 1.00 98.38 87 SER A O 1
ATOM 681 N N . GLN A 1 88 ? 8.383 1.432 12.588 1.00 98.31 88 GLN A N 1
ATOM 682 C CA . GLN A 1 88 ? 7.900 0.130 12.102 1.00 98.31 88 GLN A CA 1
ATOM 683 C C . GLN A 1 88 ? 7.668 -0.873 13.246 1.00 98.31 88 GLN A C 1
ATOM 685 O O . GLN A 1 88 ? 6.680 -1.599 13.224 1.00 98.31 88 GLN A O 1
ATOM 690 N N . GLN A 1 89 ? 8.535 -0.891 14.267 1.00 98.44 89 GLN A N 1
ATOM 691 C CA . GLN A 1 89 ? 8.384 -1.788 15.419 1.00 98.44 89 GLN A CA 1
ATOM 692 C C . GLN A 1 89 ? 7.185 -1.407 16.296 1.00 98.44 89 GLN A C 1
ATOM 694 O O . GLN A 1 89 ? 6.435 -2.283 16.718 1.00 98.44 89 GLN A O 1
ATOM 699 N N . GLN A 1 90 ? 6.978 -0.113 16.554 1.00 98.62 90 GLN A N 1
ATOM 700 C CA . GLN A 1 90 ? 5.819 0.356 17.321 1.00 98.62 90 GLN A CA 1
ATOM 701 C C . GLN A 1 90 ? 4.510 0.047 16.595 1.00 98.62 90 GLN A C 1
ATOM 703 O O . GLN A 1 90 ? 3.573 -0.445 17.216 1.00 98.62 90 GLN A O 1
ATOM 708 N N . PHE A 1 91 ? 4.467 0.261 15.279 1.00 98.62 91 PHE A N 1
ATOM 709 C CA . PHE A 1 91 ? 3.287 -0.044 14.476 1.00 98.62 91 PHE A CA 1
ATOM 710 C C . PHE A 1 91 ? 3.000 -1.548 14.414 1.00 98.62 91 PHE A C 1
ATOM 712 O O . PHE A 1 91 ? 1.854 -1.966 14.535 1.00 98.62 91 PHE A O 1
ATOM 719 N N . ALA A 1 92 ? 4.043 -2.376 14.322 1.00 98.50 92 ALA A N 1
ATOM 720 C CA . ALA A 1 92 ? 3.911 -3.827 14.408 1.00 98.50 92 ALA A CA 1
ATOM 721 C C . ALA A 1 92 ? 3.284 -4.262 15.742 1.00 98.50 92 ALA A C 1
ATOM 723 O O . ALA A 1 92 ? 2.304 -5.005 15.747 1.00 98.50 92 ALA A O 1
ATOM 724 N N . ASN A 1 93 ? 3.785 -3.730 16.862 1.00 98.44 93 ASN A N 1
ATOM 725 C CA . ASN A 1 93 ? 3.224 -3.990 18.189 1.00 98.44 93 ASN A CA 1
ATOM 726 C C . ASN A 1 93 ? 1.767 -3.506 18.294 1.00 98.44 93 ASN A C 1
ATOM 728 O O . ASN A 1 93 ? 0.929 -4.191 18.870 1.00 98.44 93 ASN A O 1
ATOM 732 N N . TYR A 1 94 ? 1.452 -2.350 17.706 1.00 98.38 94 TYR A N 1
ATOM 733 C CA . TYR A 1 94 ? 0.110 -1.766 17.701 1.00 98.38 94 TYR A CA 1
ATOM 734 C C . TYR A 1 94 ? -0.928 -2.604 16.929 1.00 98.38 94 TYR A C 1
ATOM 736 O O . TYR A 1 94 ? -2.103 -2.663 17.320 1.00 98.38 94 TYR A O 1
ATOM 744 N N . LEU A 1 95 ? -0.494 -3.269 15.854 1.00 98.00 95 LEU A N 1
ATOM 745 C CA . LEU A 1 95 ? -1.303 -4.204 15.067 1.00 98.00 95 LEU A CA 1
ATOM 746 C C . LEU A 1 95 ? -1.266 -5.646 15.605 1.00 98.00 95 LEU A C 1
ATOM 748 O O . LEU A 1 95 ? -2.105 -6.450 15.212 1.00 98.00 95 LEU A O 1
ATOM 752 N N . GLY A 1 96 ? -0.323 -5.983 16.489 1.00 97.69 96 GLY A N 1
ATOM 753 C CA . GLY A 1 96 ? -0.140 -7.346 16.999 1.00 97.69 96 GLY A CA 1
ATOM 754 C C . GLY A 1 96 ? 0.550 -8.292 16.009 1.00 97.69 96 GLY A C 1
ATOM 755 O O . GLY A 1 96 ? 0.255 -9.484 15.990 1.00 97.69 96 GLY A O 1
ATOM 756 N N . VAL A 1 97 ? 1.458 -7.778 15.173 1.00 97.75 97 VAL A N 1
ATOM 757 C CA . VAL A 1 97 ? 2.202 -8.555 14.164 1.00 97.75 97 VAL A CA 1
ATOM 758 C C . VAL A 1 97 ? 3.713 -8.442 14.363 1.00 97.75 97 VAL A C 1
ATOM 760 O O . VAL A 1 97 ? 4.206 -7.567 15.071 1.00 97.75 97 VAL A O 1
ATOM 763 N N . GLY A 1 98 ? 4.484 -9.310 13.704 1.00 97.12 98 GLY A N 1
ATOM 764 C CA . GLY A 1 98 ? 5.942 -9.176 13.660 1.00 97.12 98 GLY A CA 1
ATOM 765 C C . GLY A 1 98 ? 6.386 -7.957 12.840 1.00 97.12 98 GLY A C 1
ATOM 766 O O . GLY A 1 98 ? 5.806 -7.657 11.797 1.00 97.12 98 GLY A O 1
ATOM 767 N N . SER A 1 99 ? 7.465 -7.283 13.249 1.00 96.12 99 SER A N 1
ATOM 768 C CA . SER A 1 99 ? 7.991 -6.094 12.548 1.00 96.12 99 SER A CA 1
ATOM 769 C C . SER A 1 99 ? 8.433 -6.361 11.109 1.00 96.12 99 SER A C 1
ATOM 771 O O . SER A 1 99 ? 8.362 -5.473 10.257 1.00 96.12 99 SER A O 1
ATOM 773 N N . SER A 1 100 ? 8.802 -7.608 10.802 1.00 97.69 100 SER A N 1
ATOM 774 C CA . SER A 1 100 ? 9.091 -8.037 9.433 1.00 97.69 100 SER A CA 1
ATOM 775 C C . SER A 1 100 ? 7.880 -7.909 8.504 1.00 97.69 100 SER A C 1
ATOM 777 O O . SER A 1 100 ? 8.068 -7.639 7.321 1.00 97.69 100 SER A O 1
ATOM 779 N N . SER A 1 101 ? 6.652 -8.033 9.015 1.00 97.94 101 SER A N 1
ATOM 780 C CA . SER A 1 101 ? 5.434 -7.853 8.221 1.00 97.94 101 SER A CA 1
ATOM 781 C C . SER A 1 101 ? 5.280 -6.410 7.748 1.00 97.94 101 SER A C 1
ATOM 783 O O . SER A 1 101 ? 5.118 -6.195 6.552 1.00 97.94 101 SER A O 1
ATOM 785 N N . ILE A 1 102 ? 5.454 -5.428 8.643 1.00 98.38 102 ILE A N 1
ATOM 786 C CA . ILE A 1 102 ? 5.384 -3.998 8.288 1.00 98.38 102 ILE A CA 1
ATOM 787 C C . ILE A 1 102 ? 6.411 -3.667 7.209 1.00 98.38 102 ILE A C 1
ATOM 789 O O . ILE A 1 102 ? 6.076 -3.079 6.183 1.00 98.38 102 ILE A O 1
ATOM 793 N N . LYS A 1 103 ? 7.657 -4.118 7.404 1.00 97.81 103 LYS A N 1
ATOM 794 C CA . LYS A 1 103 ? 8.725 -3.918 6.423 1.00 97.81 103 LYS A CA 1
ATOM 795 C C . LYS A 1 103 ? 8.360 -4.506 5.060 1.00 97.81 103 LYS A C 1
ATOM 797 O O . LYS A 1 103 ? 8.590 -3.854 4.049 1.00 97.81 103 LYS A O 1
ATOM 802 N N . ARG A 1 104 ? 7.821 -5.727 5.008 1.00 98.00 104 ARG A N 1
ATOM 803 C CA . ARG A 1 104 ? 7.458 -6.360 3.733 1.00 98.00 104 ARG A CA 1
ATOM 804 C C . ARG A 1 104 ? 6.293 -5.644 3.053 1.00 98.00 104 ARG A C 1
ATOM 806 O O . ARG A 1 104 ? 6.362 -5.437 1.845 1.00 98.00 104 ARG A O 1
ATOM 813 N N . TRP A 1 105 ? 5.276 -5.211 3.799 1.00 98.44 105 TRP A N 1
ATOM 814 C CA . TRP A 1 105 ? 4.147 -4.472 3.227 1.00 98.44 105 TRP A CA 1
ATOM 815 C C . TRP A 1 105 ? 4.566 -3.118 2.654 1.00 98.44 105 TRP A C 1
ATOM 817 O O . TRP A 1 105 ? 4.177 -2.784 1.536 1.00 98.44 105 TRP A O 1
ATOM 827 N N . GLU A 1 106 ? 5.439 -2.387 3.349 1.00 97.94 106 GLU A N 1
ATOM 828 C CA . GLU A 1 106 ? 6.016 -1.128 2.856 1.00 97.94 106 GLU A CA 1
ATOM 829 C C . GLU A 1 106 ? 6.980 -1.321 1.669 1.00 97.94 106 GLU A C 1
ATOM 831 O O . GLU A 1 106 ? 7.261 -0.366 0.951 1.00 97.94 106 GLU A O 1
ATOM 836 N N . LEU A 1 107 ? 7.467 -2.546 1.436 1.00 97.12 107 LEU A N 1
ATOM 837 C CA . LEU A 1 107 ? 8.359 -2.912 0.326 1.00 97.12 107 LEU A CA 1
ATOM 838 C C . LEU A 1 107 ? 7.657 -3.679 -0.808 1.00 97.12 107 LEU A C 1
ATOM 840 O O . LEU A 1 107 ? 8.323 -4.295 -1.636 1.00 97.12 107 LEU A O 1
ATOM 844 N N . GLY A 1 108 ? 6.325 -3.650 -0.864 1.00 95.12 108 GLY A N 1
ATOM 845 C CA . GLY A 1 108 ? 5.564 -4.202 -1.989 1.00 95.12 108 GLY A CA 1
ATOM 846 C C . GLY A 1 108 ? 5.003 -5.613 -1.792 1.00 95.12 108 GLY A C 1
ATOM 847 O O . GLY A 1 108 ? 4.302 -6.099 -2.673 1.00 95.12 108 GLY A O 1
ATOM 848 N N . GLN A 1 109 ? 5.222 -6.284 -0.653 1.00 97.31 109 GLN A N 1
ATOM 849 C CA . GLN A 1 109 ? 4.498 -7.534 -0.385 1.00 97.31 109 GLN A CA 1
ATOM 850 C C . GLN A 1 109 ? 3.039 -7.233 -0.047 1.00 97.31 109 GLN A C 1
ATOM 852 O O . GLN A 1 109 ? 2.754 -6.575 0.950 1.00 97.31 109 GLN A O 1
ATOM 857 N N . ILE A 1 110 ? 2.110 -7.760 -0.834 1.00 98.00 110 ILE A N 1
ATOM 858 C CA . ILE A 1 110 ? 0.676 -7.544 -0.633 1.00 98.00 110 ILE A CA 1
ATOM 859 C C . ILE A 1 110 ? 0.221 -8.172 0.694 1.00 98.00 110 ILE A C 1
ATOM 861 O O . ILE A 1 110 ? 0.527 -9.327 0.996 1.00 98.00 110 ILE A O 1
ATOM 865 N N . GLN A 1 111 ? -0.470 -7.373 1.504 1.00 97.62 111 GLN A N 1
ATOM 866 C CA . GLN A 1 111 ? -1.126 -7.785 2.738 1.00 97.62 111 GLN A CA 1
ATOM 867 C C . GLN A 1 111 ? -2.419 -8.547 2.437 1.00 97.62 111 GLN A C 1
ATOM 869 O O . GLN A 1 111 ? -3.074 -8.297 1.424 1.00 97.62 111 GLN A O 1
ATOM 874 N N . ASP A 1 112 ? -2.824 -9.439 3.338 1.00 96.81 112 ASP A N 1
ATOM 875 C CA . ASP A 1 112 ? -4.156 -10.030 3.252 1.00 96.81 112 ASP A CA 1
ATOM 876 C C . ASP A 1 112 ? -5.257 -9.003 3.585 1.00 96.81 112 ASP A C 1
ATOM 878 O O . ASP A 1 112 ? -5.011 -7.925 4.142 1.00 96.81 112 ASP A O 1
ATOM 882 N N . ARG A 1 113 ? -6.500 -9.346 3.229 1.00 97.69 113 ARG A N 1
ATOM 883 C CA . ARG A 1 113 ? -7.662 -8.470 3.436 1.00 97.69 113 ARG A CA 1
ATOM 884 C C . ARG A 1 113 ? -7.936 -8.195 4.913 1.00 97.69 113 ARG A C 1
ATOM 886 O O . ARG A 1 113 ? -8.270 -7.065 5.249 1.00 97.69 113 ARG A O 1
ATOM 893 N N . ALA A 1 114 ? -7.777 -9.184 5.792 1.00 97.69 114 ALA A N 1
ATOM 894 C CA . ALA A 1 114 ? -8.065 -9.017 7.215 1.00 97.69 114 ALA A CA 1
ATOM 895 C C . ALA A 1 114 ? -7.112 -7.998 7.853 1.00 97.69 114 ALA A C 1
ATOM 897 O O . ALA A 1 114 ? -7.531 -7.106 8.589 1.00 97.69 114 ALA A O 1
ATOM 898 N N . MET A 1 115 ? -5.832 -8.083 7.508 1.00 97.81 115 MET A N 1
ATOM 899 C CA . MET A 1 115 ? -4.802 -7.174 7.975 1.00 97.81 115 MET A CA 1
ATOM 900 C C . MET A 1 115 ? -4.937 -5.784 7.358 1.00 97.81 115 MET A C 1
ATOM 902 O O . MET A 1 115 ? -4.720 -4.786 8.042 1.00 97.81 115 MET A O 1
ATOM 906 N N . ASN A 1 116 ? -5.362 -5.699 6.094 1.00 98.56 116 ASN A N 1
ATOM 907 C CA . ASN A 1 116 ? -5.740 -4.431 5.478 1.00 98.56 116 ASN A CA 1
ATOM 908 C C . ASN A 1 116 ? -6.864 -3.741 6.260 1.00 98.56 116 ASN A C 1
ATOM 910 O O . ASN A 1 116 ? -6.721 -2.586 6.654 1.00 98.56 116 ASN A O 1
ATOM 914 N N . THR A 1 117 ? -7.948 -4.468 6.541 1.00 98.25 117 THR A N 1
ATOM 915 C CA . THR A 1 117 ? -9.072 -3.965 7.335 1.00 98.25 117 THR A CA 1
ATOM 916 C C . THR A 1 117 ? -8.616 -3.530 8.721 1.00 98.25 117 THR A C 1
ATOM 918 O O . THR A 1 117 ? -8.953 -2.432 9.151 1.00 98.25 117 THR A O 1
ATOM 921 N N . LEU A 1 118 ? -7.794 -4.332 9.405 1.00 98.25 118 LEU A N 1
ATOM 922 C CA . LEU A 1 118 ? -7.273 -3.974 10.722 1.00 98.25 118 LEU A CA 1
ATOM 923 C C . LEU A 1 118 ? -6.450 -2.680 10.684 1.00 98.25 118 LEU A C 1
ATOM 925 O O . LEU A 1 118 ? -6.627 -1.829 11.554 1.00 98.25 118 LEU A O 1
ATOM 929 N N . MET A 1 119 ? -5.580 -2.513 9.682 1.00 98.44 119 MET A N 1
ATOM 930 C CA . MET A 1 119 ? -4.816 -1.277 9.496 1.00 98.44 119 MET A CA 1
ATOM 931 C C . MET A 1 119 ? -5.740 -0.080 9.289 1.00 98.44 119 MET A C 1
ATOM 933 O O . MET A 1 119 ? -5.554 0.934 9.955 1.00 98.44 119 MET A O 1
ATOM 937 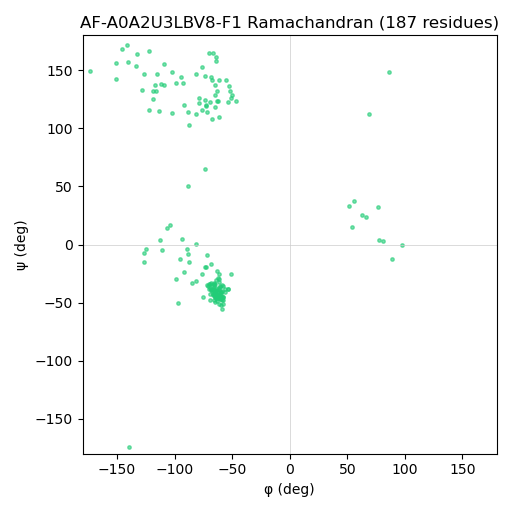N N . VAL A 1 120 ? -6.751 -0.195 8.424 1.00 98.44 120 VAL A N 1
ATOM 938 C CA . VAL A 1 120 ? -7.730 0.879 8.196 1.00 98.44 120 VAL A CA 1
ATOM 939 C C . VAL A 1 120 ? -8.460 1.226 9.496 1.00 98.44 120 VAL A C 1
ATOM 941 O O . VAL A 1 120 ? -8.411 2.373 9.925 1.00 98.44 120 VAL A O 1
ATOM 944 N N . LEU A 1 121 ? -9.033 0.241 10.191 1.00 97.94 121 LEU A N 1
ATOM 945 C CA . LEU A 1 121 ? -9.765 0.449 11.448 1.00 97.94 121 LEU A CA 1
ATOM 946 C C . LEU A 1 121 ? -8.921 1.109 12.542 1.00 97.94 121 LEU A C 1
ATOM 948 O O . LEU A 1 121 ? -9.432 1.881 13.347 1.00 97.94 121 LEU A O 1
ATOM 952 N N . LYS A 1 122 ? -7.630 0.786 12.601 1.00 97.69 122 LYS A N 1
ATOM 953 C CA . LYS A 1 122 ? -6.716 1.301 13.622 1.00 97.69 122 LYS A CA 1
ATOM 954 C C . LYS A 1 122 ? -6.049 2.629 13.250 1.00 97.69 122 LYS A C 1
ATOM 956 O O . LYS A 1 122 ? -5.368 3.213 14.086 1.00 97.69 122 LYS A O 1
ATOM 961 N N . THR A 1 123 ? -6.203 3.108 12.019 1.00 98.06 123 THR A N 1
ATOM 962 C CA . THR A 1 123 ? -5.525 4.332 11.546 1.00 98.06 123 THR A CA 1
ATOM 963 C C . THR A 1 123 ? -6.477 5.365 10.951 1.00 98.06 123 THR A C 1
ATOM 965 O O . THR A 1 123 ? -6.052 6.477 10.663 1.00 98.06 123 THR A O 1
ATOM 968 N N . ASP A 1 124 ? -7.755 5.031 10.779 1.00 97.06 124 ASP A N 1
ATOM 969 C CA . ASP A 1 124 ? -8.780 5.906 10.220 1.00 97.06 124 ASP A CA 1
ATOM 970 C C . ASP A 1 124 ? -9.931 6.086 11.214 1.00 97.06 124 ASP A C 1
ATOM 972 O O . ASP A 1 124 ? -10.644 5.137 11.548 1.00 97.06 124 ASP A O 1
ATOM 976 N N . ILE A 1 125 ? -10.119 7.319 11.691 1.00 93.94 125 ILE A N 1
ATOM 977 C CA . ILE A 1 125 ? -11.150 7.635 12.689 1.00 93.94 125 ILE A CA 1
ATOM 978 C C . ILE A 1 125 ? -12.550 7.362 12.135 1.00 93.94 125 ILE A C 1
ATOM 980 O O . ILE A 1 125 ? -13.398 6.841 12.859 1.00 93.94 125 ILE A O 1
ATOM 984 N N . LYS A 1 126 ? -12.795 7.691 10.863 1.00 94.75 126 LYS A N 1
ATOM 985 C CA . LYS A 1 126 ? -14.108 7.504 10.250 1.00 94.75 126 LYS A CA 1
ATOM 986 C C . LYS A 1 126 ? -14.401 6.018 10.082 1.00 94.75 126 LYS A C 1
ATOM 988 O O . LYS A 1 126 ? -15.449 5.563 10.525 1.00 94.75 126 LYS A O 1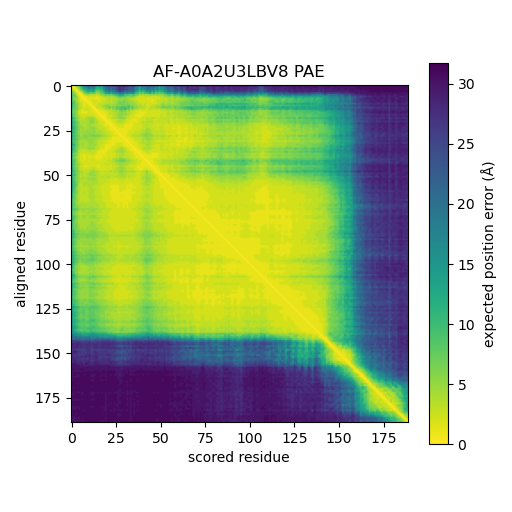
ATOM 993 N N . ALA A 1 127 ? -13.455 5.247 9.546 1.00 95.88 127 ALA A N 1
ATOM 994 C CA . ALA A 1 127 ? -13.646 3.805 9.405 1.00 95.88 127 ALA A CA 1
ATOM 995 C C . ALA A 1 127 ? -13.856 3.114 10.765 1.00 95.88 127 ALA A C 1
ATOM 997 O O . ALA A 1 127 ? -14.665 2.194 10.877 1.00 95.88 127 ALA A O 1
ATOM 998 N N . ALA A 1 128 ? -13.169 3.573 11.817 1.00 94.44 128 ALA A N 1
ATOM 999 C CA . ALA A 1 128 ? -13.386 3.077 13.173 1.00 94.44 128 ALA A CA 1
ATOM 1000 C C . ALA A 1 128 ? -14.813 3.365 13.678 1.00 94.44 128 ALA A C 1
ATOM 1002 O O . ALA A 1 128 ? -15.447 2.483 14.257 1.00 94.44 128 ALA A O 1
ATOM 1003 N N . GLN A 1 129 ? -15.326 4.579 13.450 1.00 91.44 129 GLN A N 1
ATOM 1004 C CA . GLN A 1 129 ? -16.692 4.973 13.813 1.00 91.44 129 GLN A CA 1
ATOM 1005 C C . GLN A 1 129 ? -17.745 4.170 13.040 1.00 91.44 129 GLN A C 1
ATOM 1007 O O . GLN A 1 129 ? -18.673 3.638 13.653 1.00 91.44 129 GLN A O 1
ATOM 1012 N N . ASP A 1 130 ? -17.567 4.023 11.727 1.00 93.81 130 ASP A N 1
ATOM 1013 C CA . ASP A 1 130 ? -18.463 3.247 10.864 1.00 93.81 130 ASP A CA 1
ATOM 1014 C C . ASP A 1 130 ? -18.520 1.777 11.320 1.00 93.81 130 ASP A C 1
ATOM 1016 O O . ASP A 1 130 ? -19.597 1.191 11.440 1.00 93.81 130 ASP A O 1
ATOM 1020 N N . ASN A 1 131 ? -17.374 1.200 11.695 1.00 94.94 131 ASN A N 1
ATOM 1021 C CA . ASN A 1 131 ? -17.303 -0.159 12.228 1.00 94.94 131 ASN A CA 1
ATOM 1022 C C . ASN A 1 131 ? -18.016 -0.316 13.582 1.00 94.94 131 ASN A C 1
ATOM 1024 O O . ASN A 1 131 ? -18.645 -1.344 13.825 1.00 94.94 131 ASN A O 1
ATOM 1028 N N . VAL A 1 132 ? -17.953 0.684 14.471 1.00 91.88 132 VAL A N 1
ATOM 1029 C CA . VAL A 1 132 ? -18.738 0.662 15.720 1.00 91.88 132 VAL A CA 1
ATOM 1030 C C . VAL A 1 132 ? -20.232 0.613 15.409 1.00 91.88 132 VAL A C 1
ATOM 1032 O O . VAL A 1 132 ? -20.943 -0.197 16.004 1.00 91.88 132 VAL A O 1
ATOM 1035 N N . ALA A 1 133 ? -20.703 1.435 14.466 1.00 90.31 133 ALA A N 1
ATOM 1036 C CA . ALA A 1 133 ? -22.106 1.446 14.064 1.00 90.31 133 ALA A CA 1
ATOM 1037 C C . ALA A 1 133 ? -22.545 0.096 13.473 1.00 90.31 133 ALA A C 1
ATOM 1039 O O . ALA A 1 133 ? -23.597 -0.428 13.846 1.00 90.31 133 ALA A O 1
ATOM 1040 N N . GLU A 1 134 ? -21.720 -0.504 12.611 1.00 93.75 134 GLU A N 1
ATOM 1041 C CA . GLU A 1 134 ? -21.996 -1.819 12.029 1.00 93.75 134 GLU A CA 1
ATOM 1042 C C . GLU A 1 134 ? -22.099 -2.912 13.103 1.00 93.75 134 GLU A C 1
ATOM 1044 O O . GLU A 1 134 ? -23.081 -3.660 13.148 1.00 93.75 134 GLU A O 1
ATOM 1049 N N . VAL A 1 135 ? -21.101 -3.011 13.985 1.00 94.19 135 VAL A N 1
ATOM 1050 C CA . VAL A 1 135 ? -21.068 -4.044 15.030 1.00 94.19 135 VAL A CA 1
ATOM 1051 C C . VAL A 1 135 ? -22.239 -3.878 15.995 1.00 94.19 135 VAL A C 1
ATOM 1053 O O . VAL A 1 135 ? -22.904 -4.861 16.321 1.00 94.19 135 VAL A O 1
ATOM 1056 N N . ALA A 1 136 ? -22.544 -2.647 16.406 1.00 90.88 136 ALA A N 1
ATOM 1057 C CA . ALA A 1 136 ? -23.681 -2.363 17.272 1.00 90.88 136 ALA A CA 1
ATOM 1058 C C . ALA A 1 136 ? -25.005 -2.803 16.630 1.00 90.88 136 ALA A C 1
ATOM 1060 O O . ALA A 1 136 ? -25.794 -3.499 17.269 1.00 90.88 136 ALA A O 1
ATOM 1061 N N . SER A 1 137 ? -25.207 -2.500 15.341 1.00 92.12 137 SER A N 1
ATOM 1062 C CA . SER A 1 137 ? -26.384 -2.956 14.596 1.00 92.12 137 SER A CA 1
ATOM 1063 C C . SER A 1 137 ? -26.490 -4.481 14.560 1.00 92.12 137 SER A C 1
ATOM 1065 O O . SER A 1 137 ? -27.581 -5.016 14.747 1.00 92.12 137 SER A O 1
ATOM 1067 N N . ARG A 1 138 ? -25.380 -5.195 14.335 1.00 94.31 138 ARG A N 1
ATOM 1068 C CA . ARG A 1 138 ? -25.361 -6.670 14.302 1.00 94.31 138 ARG A CA 1
ATOM 1069 C C . ARG A 1 138 ? -25.675 -7.294 15.662 1.00 94.31 138 ARG A C 1
ATOM 1071 O O . ARG A 1 138 ? -26.273 -8.363 15.712 1.00 94.31 138 ARG A O 1
ATOM 1078 N N . LEU A 1 139 ? -25.273 -6.638 16.750 1.00 93.00 139 LEU A N 1
ATOM 1079 C CA . LEU A 1 139 ? -25.503 -7.099 18.121 1.00 93.00 139 LEU A CA 1
ATOM 1080 C C . LEU A 1 139 ? -26.833 -6.614 18.718 1.00 93.00 139 LEU A C 1
ATOM 1082 O O . LEU A 1 139 ? -27.144 -6.969 19.854 1.00 93.00 139 LEU A O 1
ATOM 1086 N N . GLY A 1 140 ? -27.603 -5.786 18.002 1.00 90.56 140 GLY A N 1
ATOM 1087 C CA . GLY A 1 140 ? -28.795 -5.132 18.551 1.00 90.56 140 GLY A CA 1
ATOM 1088 C C . GLY A 1 140 ? -28.472 -4.187 19.714 1.00 90.56 140 GLY A C 1
ATOM 1089 O O . GLY A 1 140 ? -29.305 -3.971 20.593 1.00 90.56 140 GLY A O 1
ATOM 1090 N N . GLN A 1 141 ? -27.247 -3.661 19.753 1.00 82.38 141 GLN A N 1
ATOM 1091 C CA . GLN A 1 141 ? -26.783 -2.762 20.798 1.00 82.38 141 GLN A CA 1
ATOM 1092 C C . GLN A 1 141 ? -26.963 -1.303 20.367 1.00 82.38 141 GLN A C 1
ATOM 1094 O O . GLN A 1 141 ? -26.769 -0.968 19.197 1.00 82.38 141 GLN A O 1
ATOM 1099 N N . PRO A 1 142 ? -27.311 -0.404 21.298 1.00 79.31 142 PRO A N 1
ATOM 1100 C CA . PRO A 1 142 ? -27.294 1.027 21.025 1.00 79.31 142 PRO A CA 1
ATOM 1101 C C . PRO A 1 142 ? -25.863 1.520 20.752 1.00 79.31 142 PRO A C 1
ATOM 1103 O O . PRO A 1 142 ? -24.924 1.174 21.471 1.00 79.31 142 PRO A O 1
ATOM 1106 N N . VAL A 1 143 ? -25.705 2.375 19.738 1.00 75.50 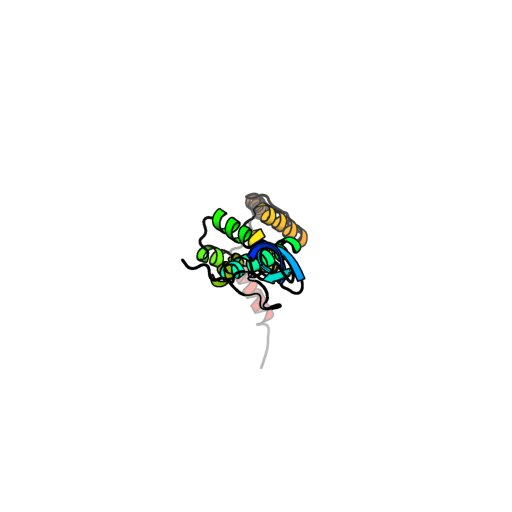143 VAL A N 1
ATOM 1107 C CA . VAL A 1 143 ? -24.473 3.147 19.524 1.00 75.50 143 VAL A CA 1
ATOM 1108 C C . VAL A 1 143 ? -24.522 4.353 20.455 1.00 75.50 143 VAL A C 1
ATOM 1110 O O . VAL A 1 143 ? -25.362 5.234 20.287 1.00 75.50 143 VAL A O 1
ATOM 1113 N N . PHE A 1 144 ? -23.643 4.391 21.450 1.00 68.12 144 PHE A N 1
ATOM 1114 C CA . PHE A 1 144 ? -23.509 5.543 22.340 1.00 68.12 144 PHE A CA 1
ATOM 1115 C C . PHE A 1 144 ? -22.437 6.491 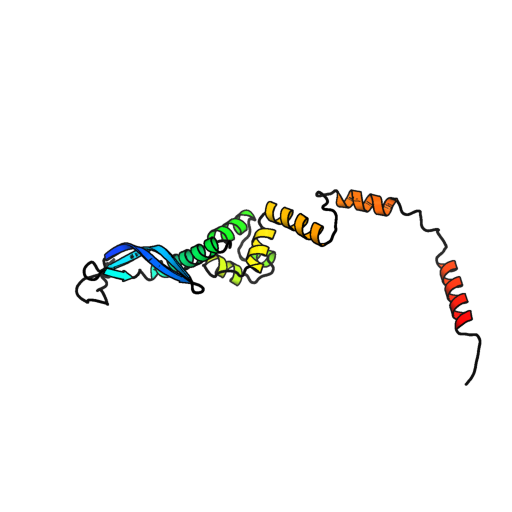21.810 1.00 68.12 144 PHE A C 1
ATOM 1117 O O . PHE A 1 144 ? -21.364 6.035 21.406 1.00 68.12 144 PHE A O 1
ATOM 1124 N N . ALA A 1 145 ? -22.669 7.805 21.878 1.00 63.41 145 ALA A N 1
ATOM 1125 C CA . ALA A 1 145 ? -21.571 8.746 21.694 1.00 63.41 145 ALA A CA 1
ATOM 1126 C C . ALA A 1 145 ? -20.541 8.576 22.827 1.00 63.41 145 ALA A C 1
ATOM 1128 O O . ALA A 1 145 ? -20.839 8.060 23.915 1.00 63.41 145 ALA A O 1
ATOM 1129 N N . SER A 1 146 ? -19.299 8.999 22.586 1.00 58.88 146 SER A N 1
ATOM 1130 C CA . SER A 1 146 ? -18.239 8.922 23.591 1.00 58.88 146 SER A CA 1
ATOM 1131 C C . SER A 1 146 ? -18.680 9.602 24.900 1.00 58.88 146 SER A C 1
ATOM 1133 O O . SER A 1 146 ? -19.070 10.764 24.931 1.00 58.88 146 SER A O 1
ATOM 1135 N N . GLY A 1 147 ? -18.662 8.845 26.003 1.00 56.72 147 GLY A N 1
ATOM 1136 C CA . GLY A 1 147 ? -19.091 9.314 27.330 1.00 56.72 147 GLY A CA 1
ATOM 1137 C C . GLY A 1 147 ? -20.579 9.126 27.665 1.00 56.72 147 GLY A C 1
ATOM 1138 O O . GLY A 1 147 ? -20.938 9.194 28.841 1.00 56.72 147 GLY A O 1
ATOM 1139 N N . GLU A 1 148 ? -21.443 8.804 26.699 1.00 66.62 148 GLU A N 1
ATOM 1140 C CA . GLU A 1 148 ? -22.867 8.541 26.964 1.00 66.62 148 GLU A CA 1
ATOM 1141 C C . GLU A 1 148 ? -23.116 7.168 27.595 1.00 66.62 148 GLU A C 1
ATOM 1143 O O . GLU A 1 148 ? -24.073 7.009 28.355 1.00 66.62 148 GLU A O 1
ATOM 1148 N N . TRP A 1 149 ? -22.214 6.205 27.376 1.00 61.84 149 TRP A N 1
ATOM 1149 C CA . TRP A 1 149 ? -22.285 4.885 28.008 1.00 61.84 149 TRP A CA 1
ATOM 1150 C C . TRP A 1 149 ? -22.257 4.974 29.542 1.00 61.84 149 TRP A C 1
ATOM 1152 O O . TRP A 1 149 ? -22.971 4.221 30.198 1.00 61.84 149 TRP A O 1
ATOM 1162 N N . ARG A 1 150 ? -21.510 5.934 30.122 1.00 60.47 150 ARG A N 1
ATOM 1163 C CA . ARG A 1 150 ? -21.508 6.194 31.574 1.00 60.47 150 ARG A CA 1
ATOM 1164 C C . ARG A 1 150 ? -22.885 6.639 32.045 1.00 60.47 150 ARG A C 1
ATOM 1166 O O . ARG A 1 150 ? -23.438 6.031 32.945 1.00 60.47 150 ARG A O 1
ATOM 1173 N N . ARG A 1 151 ? -23.500 7.607 31.361 1.00 63.47 151 ARG A N 1
ATOM 1174 C CA . ARG A 1 151 ? -24.862 8.082 31.676 1.00 63.47 151 ARG A CA 1
ATOM 1175 C C . ARG A 1 151 ? -25.939 7.013 31.485 1.00 63.47 151 ARG A C 1
ATOM 1177 O O . ARG A 1 151 ? -26.985 7.064 32.131 1.00 63.47 151 ARG A O 1
ATOM 1184 N N . TRP A 1 152 ? -25.748 6.091 30.548 1.00 63.81 152 TRP A N 1
ATOM 1185 C CA . TRP A 1 152 ? -26.655 4.963 30.352 1.00 63.81 152 TRP A CA 1
ATOM 1186 C C . TRP A 1 152 ? -26.475 3.891 31.438 1.00 63.81 152 TRP A C 1
ATOM 1188 O O . TRP A 1 152 ? -27.466 3.470 32.031 1.00 63.81 152 TRP A O 1
ATOM 1198 N N . MET A 1 153 ? -25.233 3.525 31.777 1.00 60.88 153 MET A N 1
ATOM 1199 C CA . MET A 1 153 ? -24.939 2.614 32.890 1.00 60.88 153 MET A CA 1
ATOM 1200 C C . MET A 1 153 ? -25.403 3.188 34.231 1.00 60.88 153 MET A C 1
ATOM 1202 O O . MET A 1 153 ? -26.089 2.495 34.975 1.00 60.88 153 MET A O 1
ATOM 1206 N N . ASP A 1 154 ? -25.129 4.463 34.506 1.00 65.06 154 ASP A N 1
ATOM 1207 C CA . ASP A 1 154 ? -25.583 5.141 35.722 1.00 65.06 154 ASP A CA 1
ATOM 1208 C C . ASP A 1 154 ? -27.111 5.055 35.863 1.00 65.06 154 ASP A C 1
ATOM 1210 O O . ASP A 1 154 ? -27.606 4.741 36.940 1.00 65.06 154 ASP A O 1
ATOM 1214 N N . ARG A 1 155 ? -27.878 5.218 34.774 1.00 64.81 155 ARG A N 1
ATOM 1215 C CA . ARG A 1 155 ? -29.348 5.065 34.793 1.00 64.81 155 ARG A CA 1
ATOM 1216 C C . ARG A 1 155 ? -29.816 3.633 35.061 1.00 64.81 155 ARG A C 1
ATOM 1218 O O . ARG A 1 155 ? -30.789 3.444 35.793 1.00 64.81 155 ARG A O 1
ATOM 1225 N N . LEU A 1 156 ? -29.143 2.630 34.498 1.00 62.97 156 LEU A N 1
ATOM 1226 C CA . LEU A 1 156 ? -29.466 1.220 34.749 1.00 62.97 156 LEU A CA 1
ATOM 1227 C C . LEU A 1 156 ? -29.157 0.784 36.186 1.00 62.97 156 LEU A C 1
ATOM 1229 O O . LEU A 1 156 ? -29.871 -0.048 36.738 1.00 62.97 156 LEU A O 1
ATOM 1233 N N . PHE A 1 157 ? -28.114 1.343 36.804 1.00 60.75 157 PHE A N 1
ATOM 1234 C CA . PHE A 1 157 ? -27.714 0.987 38.168 1.00 60.75 157 PHE A CA 1
ATOM 1235 C C . PHE A 1 157 ? -28.346 1.876 39.254 1.00 60.75 157 PHE A C 1
ATOM 1237 O O . PHE A 1 157 ? -28.518 1.400 40.372 1.00 60.75 157 PHE A O 1
ATOM 1244 N N . GLN A 1 158 ? -28.773 3.108 38.947 1.00 58.22 158 GLN A N 1
ATOM 1245 C CA . GLN A 1 158 ? -29.519 3.979 39.878 1.00 58.22 158 GLN A CA 1
ATOM 1246 C C . GLN A 1 158 ? -30.977 3.546 40.094 1.00 58.22 158 GLN A C 1
ATOM 1248 O O . GLN A 1 158 ? -31.592 3.942 41.079 1.00 58.22 158 GLN A O 1
ATOM 1253 N N . SER A 1 159 ? -31.543 2.738 39.194 1.00 52.19 159 SER A N 1
ATOM 1254 C CA . SER A 1 159 ? -32.936 2.270 39.267 1.00 52.19 159 SER A CA 1
ATOM 1255 C C . SER A 1 159 ? -33.104 0.910 39.955 1.00 52.19 159 SER A C 1
ATOM 1257 O O . SER A 1 159 ? -34.223 0.404 40.041 1.00 52.19 159 SER A O 1
ATOM 1259 N N . ARG A 1 160 ? -32.031 0.318 40.503 1.00 48.94 160 ARG A N 1
ATOM 1260 C CA . ARG A 1 160 ? -32.176 -0.833 41.403 1.00 48.94 160 ARG A CA 1
ATOM 1261 C C . ARG A 1 160 ? -32.642 -0.335 42.776 1.00 48.94 160 ARG A C 1
ATOM 1263 O O . ARG A 1 160 ? -31.871 0.376 43.423 1.00 48.94 160 ARG A O 1
ATOM 1270 N N . PRO A 1 161 ? -33.849 -0.701 43.259 1.00 50.59 161 PRO A N 1
ATOM 1271 C CA . PRO A 1 161 ? -34.164 -0.501 44.667 1.00 50.59 161 PRO A CA 1
ATOM 1272 C C . PRO A 1 161 ? -33.081 -1.198 45.492 1.00 50.59 161 PRO A C 1
ATOM 1274 O O . PRO A 1 161 ? -32.591 -2.260 45.092 1.00 50.59 161 PRO A O 1
ATOM 1277 N N . ALA A 1 162 ? -32.672 -0.574 46.600 1.00 51.59 162 ALA A N 1
ATOM 1278 C CA . ALA A 1 162 ? -31.726 -1.182 47.524 1.00 51.59 162 ALA A CA 1
ATOM 1279 C C . ALA A 1 162 ? -32.175 -2.623 47.786 1.00 51.59 162 ALA A C 1
ATOM 1281 O O . ALA A 1 162 ? -33.328 -2.850 48.161 1.00 51.59 162 ALA A O 1
ATOM 1282 N N . LEU A 1 163 ? -31.288 -3.591 47.523 1.00 50.59 163 LEU A N 1
ATOM 1283 C CA . LEU A 1 163 ? -31.525 -4.965 47.949 1.00 50.59 163 LEU A CA 1
ATOM 1284 C C . LEU A 1 163 ? -31.896 -4.896 49.434 1.00 50.59 163 LEU A C 1
ATOM 1286 O O . LEU A 1 163 ? -31.172 -4.220 50.176 1.00 50.59 163 LEU A O 1
ATOM 1290 N N . PRO A 1 164 ? -33.012 -5.513 49.867 1.00 46.88 164 PRO A N 1
ATOM 1291 C CA . PRO A 1 164 ? -33.333 -5.554 51.280 1.00 46.88 164 PRO A CA 1
ATOM 1292 C C . PRO A 1 164 ? -32.093 -6.069 52.001 1.00 46.88 164 PRO A C 1
ATOM 1294 O O . PRO A 1 164 ? -31.518 -7.087 51.613 1.00 46.88 164 PRO A O 1
ATOM 1297 N N . SER A 1 165 ? -31.627 -5.312 52.993 1.00 50.69 165 SER A N 1
ATOM 1298 C CA . SER A 1 165 ? -30.471 -5.676 53.801 1.00 50.69 165 SER A CA 1
ATOM 1299 C C . SER A 1 165 ? -30.873 -6.805 54.744 1.00 50.69 165 SER A C 1
ATOM 1301 O O . SER A 1 165 ? -30.938 -6.623 55.957 1.00 50.69 165 SER A O 1
ATOM 1303 N N . THR A 1 166 ? -31.214 -7.967 54.193 1.00 52.56 166 THR A N 1
ATOM 1304 C CA . THR A 1 166 ? -31.226 -9.210 54.950 1.00 52.56 166 THR A CA 1
ATOM 1305 C C . THR A 1 166 ? -29.779 -9.482 55.348 1.00 52.56 166 THR A C 1
ATOM 1307 O O . THR A 1 166 ? -28.924 -9.587 54.459 1.00 52.56 166 THR A O 1
ATOM 1310 N N . PRO A 1 167 ? -29.461 -9.533 56.653 1.00 50.66 167 PRO A N 1
ATOM 1311 C CA . PRO A 1 167 ? -28.127 -9.883 57.111 1.00 50.66 167 PRO A CA 1
ATOM 1312 C C . PRO A 1 167 ? -27.711 -11.212 56.477 1.00 50.66 167 PRO A C 1
ATOM 1314 O O . PRO A 1 167 ? -28.499 -12.152 56.439 1.00 50.66 167 PRO A O 1
ATOM 1317 N N . LEU A 1 168 ? -26.470 -11.313 55.993 1.00 48.88 168 LEU A N 1
ATOM 1318 C CA . LEU A 1 168 ? -25.931 -12.548 55.400 1.00 48.88 168 LEU A CA 1
ATOM 1319 C C . LEU A 1 168 ? -26.134 -13.787 56.293 1.00 48.88 168 LEU A C 1
ATOM 1321 O O . LEU A 1 168 ? -26.234 -14.892 55.766 1.00 48.88 168 LEU A O 1
ATOM 1325 N N . SER A 1 169 ? -26.249 -13.604 57.613 1.00 56.09 169 SER A N 1
ATOM 1326 C CA . SER A 1 169 ? -26.546 -14.682 58.557 1.00 56.09 169 SER A CA 1
ATOM 1327 C C . SER A 1 169 ? -27.933 -15.298 58.350 1.00 56.09 169 SER A C 1
ATOM 1329 O O . SER A 1 169 ? -28.046 -16.515 58.365 1.00 56.09 169 SER A O 1
ATOM 1331 N N . SER A 1 170 ? -28.977 -14.507 58.062 1.00 55.84 170 SER A N 1
ATOM 1332 C CA . SER A 1 170 ? -30.342 -15.041 57.924 1.00 55.84 170 SER A CA 1
ATOM 1333 C C . SER A 1 170 ? -30.511 -15.890 56.661 1.00 55.84 170 SER A C 1
ATOM 1335 O O . SER A 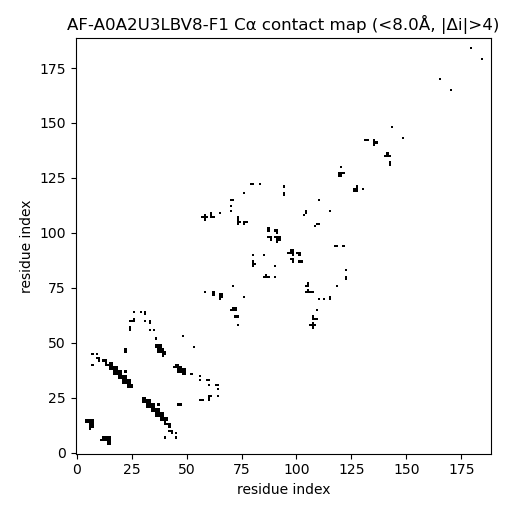1 170 ? -31.206 -16.899 56.683 1.00 55.84 170 SER A O 1
ATOM 1337 N N . LEU A 1 171 ? -29.819 -15.526 55.576 1.00 51.41 171 LEU A N 1
ATOM 1338 C CA . LEU A 1 171 ? -29.786 -16.303 54.330 1.00 51.41 171 LEU A CA 1
ATOM 1339 C C . LEU A 1 171 ? -28.972 -17.598 54.470 1.00 51.41 171 LEU A C 1
ATOM 1341 O O . LEU A 1 171 ? -29.315 -18.611 53.864 1.00 51.41 171 LEU A O 1
ATOM 1345 N N . GLN A 1 172 ? -27.900 -17.584 55.265 1.00 57.41 172 GLN A N 1
ATOM 1346 C CA . GLN A 1 172 ? -27.113 -18.786 55.558 1.00 57.41 172 GLN A CA 1
ATOM 1347 C C . GLN A 1 172 ? -27.886 -19.763 56.451 1.00 57.41 172 GLN A C 1
ATOM 1349 O O . GLN A 1 172 ? -27.843 -20.966 56.194 1.00 57.41 172 GLN A O 1
ATOM 1354 N N . ASP A 1 173 ? -28.643 -19.258 57.426 1.00 56.91 173 ASP A N 1
ATOM 1355 C CA . ASP A 1 173 ? -29.483 -20.069 58.312 1.00 56.91 173 ASP A CA 1
ATOM 1356 C C . ASP A 1 173 ? -30.673 -20.703 57.567 1.00 56.91 173 ASP A C 1
ATOM 1358 O O . ASP A 1 173 ? -30.977 -21.882 57.772 1.00 56.91 173 ASP A O 1
ATOM 1362 N N . GLU A 1 174 ? -31.306 -19.974 56.640 1.00 58.81 174 GLU A N 1
ATOM 1363 C CA . GLU A 1 174 ? -32.366 -20.508 55.770 1.00 58.81 174 GLU A CA 1
ATOM 1364 C C . GLU A 1 174 ? -31.838 -21.578 54.803 1.00 58.81 174 GLU A C 1
ATOM 1366 O O . GLU A 1 174 ? -32.449 -22.643 54.661 1.00 58.81 174 GLU A O 1
ATOM 1371 N N . LEU A 1 175 ? -30.671 -21.351 54.186 1.00 59.50 175 LEU A N 1
ATOM 1372 C CA . LEU A 1 175 ? -30.022 -22.338 53.315 1.00 59.50 175 LEU A CA 1
ATOM 1373 C C . LEU A 1 175 ? -29.581 -23.587 54.093 1.00 59.50 175 LEU A C 1
ATOM 1375 O O . LEU A 1 175 ? -29.746 -24.706 53.603 1.00 59.50 175 LEU A O 1
ATOM 1379 N N . ALA A 1 176 ? -29.069 -23.424 55.316 1.00 57.03 176 ALA A N 1
ATOM 1380 C CA . ALA A 1 176 ? -28.671 -24.532 56.182 1.00 57.03 176 ALA A CA 1
ATOM 1381 C C . ALA A 1 176 ? -29.877 -25.339 56.701 1.00 57.03 176 ALA A C 1
ATOM 1383 O O . ALA A 1 176 ? -29.805 -26.571 56.771 1.00 57.03 176 ALA A O 1
ATOM 1384 N N . SER A 1 177 ? -30.997 -24.678 57.016 1.00 63.06 177 SER A N 1
ATOM 1385 C CA . SER A 1 177 ? -32.266 -25.342 57.353 1.00 63.06 177 SER A CA 1
ATOM 1386 C C . SER A 1 177 ? -32.836 -26.119 56.167 1.00 63.06 177 SER A C 1
ATOM 1388 O O . SER A 1 177 ? -33.202 -27.284 56.323 1.00 63.06 177 SER A O 1
ATOM 1390 N N . GLY A 1 178 ? -32.845 -25.522 54.971 1.00 60.69 178 GLY A N 1
ATOM 1391 C CA . GLY A 1 178 ? -33.297 -26.186 53.746 1.00 60.69 178 GLY A CA 1
ATOM 1392 C C . GLY A 1 178 ? -32.444 -27.406 53.384 1.00 60.69 178 GLY A C 1
ATOM 1393 O O . GLY A 1 178 ? -32.978 -28.458 53.035 1.00 60.69 178 GLY A O 1
ATOM 1394 N N . TYR A 1 179 ? -31.119 -27.309 53.540 1.00 55.53 179 TYR A N 1
ATOM 1395 C CA . TYR A 1 179 ? -30.201 -28.421 53.285 1.00 55.53 179 TYR A CA 1
ATOM 1396 C C . TYR A 1 179 ? -30.384 -29.577 54.284 1.00 55.53 179 TYR A C 1
ATOM 1398 O O . TYR A 1 179 ? -30.429 -30.739 53.883 1.00 55.53 179 TYR A O 1
ATOM 1406 N N . ASN A 1 180 ? -30.548 -29.287 55.580 1.00 59.28 180 ASN A N 1
ATOM 1407 C CA . ASN A 1 180 ? -30.802 -30.325 56.588 1.00 59.28 180 ASN A CA 1
ATOM 1408 C C . ASN A 1 180 ? -32.181 -30.986 56.420 1.00 59.28 180 ASN A C 1
ATOM 1410 O O . ASN A 1 180 ? -32.291 -32.194 56.629 1.00 59.28 180 ASN A O 1
ATOM 1414 N N . ALA A 1 181 ? -33.205 -30.236 55.998 1.00 59.62 181 ALA A N 1
ATOM 1415 C CA . ALA A 1 181 ? -34.530 -30.781 55.697 1.00 59.62 181 ALA A CA 1
ATOM 1416 C C . ALA A 1 181 ? -34.519 -31.731 54.484 1.00 59.62 181 ALA A C 1
ATOM 1418 O O . ALA A 1 181 ? -35.248 -32.719 54.478 1.00 59.62 181 ALA A O 1
ATOM 1419 N N . LEU A 1 182 ? -33.667 -31.465 53.486 1.00 54.16 182 LEU A N 1
ATOM 1420 C CA . LEU A 1 182 ? -33.531 -32.299 52.288 1.00 54.16 182 LEU A CA 1
ATOM 1421 C C . LEU A 1 182 ? -32.632 -33.530 52.486 1.00 54.16 182 LEU A C 1
ATOM 1423 O O . LEU A 1 182 ? -32.873 -34.548 51.845 1.00 54.16 182 LEU A O 1
ATOM 1427 N N . TYR A 1 183 ? -31.611 -33.461 53.352 1.00 52.72 183 TYR A N 1
ATOM 1428 C CA . TYR A 1 183 ? -30.544 -34.477 53.389 1.00 52.72 183 TYR A CA 1
ATOM 1429 C C . TYR A 1 183 ? -30.298 -35.166 54.742 1.00 52.72 183 TYR A C 1
ATOM 1431 O O . TYR A 1 183 ? -29.480 -36.083 54.794 1.00 52.72 183 TYR A O 1
ATOM 1439 N N . LYS A 1 184 ? -30.977 -34.793 55.841 1.00 56.09 184 LYS A N 1
ATOM 1440 C CA . LYS A 1 184 ? -30.838 -35.491 57.144 1.00 56.09 184 LYS A CA 1
ATOM 1441 C C . LYS A 1 184 ? -32.081 -36.255 57.619 1.00 56.09 184 LYS A C 1
ATOM 1443 O O . LYS A 1 184 ? -32.044 -36.860 58.688 1.00 56.09 184 LYS A O 1
ATOM 1448 N N . GLY A 1 185 ? -33.146 -36.305 56.822 1.00 51.31 185 GLY A N 1
ATOM 1449 C CA . GLY A 1 185 ? -34.387 -37.032 57.117 1.00 51.31 185 GLY A CA 1
ATOM 1450 C C . GLY A 1 185 ? -34.420 -38.500 56.664 1.00 51.31 185 GLY A C 1
ATOM 1451 O O . GLY A 1 185 ? -35.392 -38.892 56.033 1.00 51.31 185 GLY A O 1
ATOM 1452 N N . GLY A 1 186 ? -33.397 -39.297 57.003 1.00 39.81 186 GLY A N 1
ATOM 1453 C CA . GLY A 1 186 ? -33.424 -40.774 56.954 1.00 39.81 186 GLY A CA 1
ATOM 1454 C C . GLY A 1 186 ? -33.062 -41.432 55.605 1.00 39.81 186 GLY A C 1
ATOM 1455 O O . GLY A 1 186 ? -33.348 -40.896 54.547 1.00 39.81 186 GLY A O 1
ATOM 1456 N N . MET A 1 187 ? -32.461 -42.625 55.548 1.00 34.94 187 MET A N 1
ATOM 1457 C CA . MET A 1 187 ? -32.053 -43.575 56.589 1.00 34.94 187 MET A CA 1
ATOM 1458 C C . MET A 1 187 ? -31.243 -44.714 55.913 1.00 34.94 187 MET A C 1
ATOM 1460 O O . MET A 1 187 ? -31.564 -45.091 54.793 1.00 34.94 187 MET A O 1
ATOM 1464 N N . VAL A 1 188 ? -30.281 -45.294 56.644 1.00 35.88 188 VAL A N 1
ATOM 1465 C CA . VAL A 1 188 ? -29.775 -46.689 56.543 1.00 35.88 188 VAL A CA 1
ATOM 1466 C C . VAL A 1 188 ? -28.979 -47.123 55.297 1.00 35.88 188 VAL A C 1
ATOM 1468 O O . VAL A 1 188 ? -29.525 -47.366 54.224 1.00 35.88 188 VAL A O 1
ATOM 1471 N N . ALA A 1 189 ? -27.691 -47.396 55.524 1.00 32.25 189 ALA A N 1
ATOM 1472 C CA . ALA A 1 189 ? -27.207 -48.779 55.567 1.00 32.25 189 ALA A CA 1
ATOM 1473 C C . ALA A 1 189 ? -26.743 -49.064 57.004 1.00 32.25 189 ALA A C 1
ATOM 1475 O O . ALA A 1 189 ? -26.174 -48.123 57.607 1.00 32.25 189 ALA A O 1
#

Sequence (189 aa):
MKKNVLKCPECDRRNLQASVTELTGSTHGESFSIRSDALVCPNCGFKTMPVERMGEFALRVADAYREKHDLLTSGQIRERRLDLGMSQQQFANYLGVGSSSIKRWELGQIQDRAMNTLMVLKTDIKAAQDNVAEVASRLGQPVFASGEWRRWMDRLFQSRPALPSTPLSSLQDELASGYNALYKGGMVA

Solvent-accessible surface area (backbone atoms only — not comparable to full-atom values): 11266 Å² total; per-residue (Å²): 133,85,81,82,77,48,66,28,90,89,72,73,79,47,54,42,39,84,45,79,43,78,44,78,40,73,57,98,94,43,77,42,79,41,80,40,76,26,30,35,24,89,82,82,65,52,74,49,59,54,76,88,48,47,64,62,50,50,26,51,45,39,31,54,52,22,60,75,66,80,38,75,30,30,65,54,54,49,48,50,35,50,77,70,71,42,53,60,58,56,46,14,60,74,72,73,49,60,44,68,55,49,56,38,32,55,64,31,46,83,74,58,70,69,58,43,50,51,52,45,44,76,63,32,72,65,53,34,52,53,48,49,50,52,51,20,61,76,69,74,42,84,78,62,61,92,73,44,56,57,63,50,51,50,54,64,62,69,68,56,74,77,73,79,84,68,56,73,64,60,60,50,50,51,53,52,50,53,49,46,68,73,72,66,75,77,80,85,134

Secondary structure (DSSP, 8-state):
-----PBPTTTSSSB-EEEEEEEEEEETTEEEEEEEEEEE-TTT--EE--HHHHHHHHHHHHHHHHHHTTPPPHHHHHHHHHHTT--HHHHHHHHTS-HHHHHHHHTTPPPPHHHHHHHHHHH-HHHHHHHHHHHHHHHT---PPTTHHHHHHHHHHHTSPPPP---HHHHHHHHHHHHHHHHSS----

Radius of gyration: 33.37 Å; Cα contacts (8 Å, |Δi|>4): 179; chains: 1; bounding box: 67×59×93 Å

Nearest PDB structures (foldseek):
  8ezt-assembly1_D-2  TM=8.151E-01  e=4.336E-02  Legionella pneumophila
  4pu8-assembly1_B  TM=7.453E-01  e=1.199E-01  Shewanella oneidensis MR-1
  3eus-assembly1_A  TM=7.061E-01  e=1.934E-01  Ruegeria pomeroyi
  4pu8-assembly1_A  TM=6.974E-01  e=1.199E-01  Shewanella oneidensis MR-1
  4pu7-assembly1_B  TM=7.244E-01  e=1.434E-01  Shewanella oneidensis MR-1